Protein AF-A0A9E2VLY6-F1 (afdb_monomer)

Sequence (301 aa):
MTECSLPVKWTGDPARKEPSDATLRTQAERVAKVYAAAIFEGAREVFYFLLPHYAEGQTQFGILRPDLSPRPAYVALAAAGRLLVNARPLGRLRSTNAVIGAFVFRLEGDRQRRELLVAWSTGPAATLSLPANPWARFDYLGRPVSPGGRLLELHSGPVFVVLPSGSSRKLLLAAPPIPARPLPGRASPVVLQAVWPADRTVLSQLAYRLMSGQSEMIPVDLYNFSGQHVRGRLWVASPRGWKVSCPGRVELKAGERQELTLRLDRTGTGGSSPETVFLTGNFGWAGKPVLSLRVITAHGP

pLDDT: mean 91.79, std 8.61, range [41.72, 98.56]

Foldseek 3Di:
DAEDFQKFFCDDDPVFLDRDPVRLVLSLLVQLVVLLVCLLQPPPDYAYPDAEFDDDVRITGHQAGNVRHGGSNVLLNVLSCVQCPVWHWPFWFPDPPPQKTKTKTWDDDDPFIKMKIKIAGNDDKDKDFFLAQFPWKAWSSRHTDDSDGRIDIHYSTIMITIGHPPSCVPTDGDHRDDDDDDDDDDDQLKEKDWDDDPVQAPVVQQAGEDEPQDKDKIKIKIFRQDQAKWKKAKDKDDDPQKDKDWDGIDIAGHGDIDITIIIIDGRDDFDQHWDKMKMWMDRDVSDIYIDIHTYGYDHDD

Mean predicted aligned error: 7.72 Å

Secondary structure (DSSP, 8-state):
---B---EE--S-TTT-PPPHHHHHHHHHHHHHHHHHHHHTT-S---BS-SS--EETTEE--SB-TT-PBPHHHHHHHHHHHHSTTPEEEEEE--SSTTEEEEEEEE-SSSS-EEEEEEEESSS-EEEE-SS--SEEE-TT--EE---SSEEEE-SS-EEEEEETTGGGGS-EEPPPPPPPPPSS---SEEEEE---GGGEEGGGTEEEEETTS-EEEEEEEEE-SSS-EEEEEEEEPPTTEEEE--SEEEE-TT-EEEEEEEEEE-SPPPSS-EEEEEEEE-GGG---EEEEEEEEEPP-

Nearest PDB structures (foldseek):
  2r39-assembly1_A  TM=7.369E-01  e=2.068E-05  Vibrio parahaemolyticus RIMD 2210633
  4ziu-assembly1_A  TM=6.996E-01  e=8.619E-04  Escherichia coli K-12
  5a42-assembly1_A  TM=5.799E-01  e=3.907E-04  Escherichia coli K-12
  4rtd-assembly1_A  TM=5.733E-01  e=4.898E-04  Escherichia coli K-12
  4u59-assembly1_A  TM=6.190E-01  e=2.669E-03  Salmonella enterica subsp. enterica serovar Typhimurium

Solvent-accessible surface area (backbone atoms only — not comparable to full-atom values): 16360 Å² total; per-residue (Å²): 74,87,64,48,64,61,65,39,61,34,58,82,55,81,90,71,53,43,49,48,70,73,48,39,48,53,38,12,29,46,41,46,53,52,53,54,48,39,44,35,68,58,44,90,50,80,37,72,40,38,58,59,57,45,66,61,88,57,37,30,35,32,29,19,42,91,86,64,49,74,35,60,34,40,44,4,44,53,26,37,54,66,75,50,46,67,48,40,60,63,17,35,54,64,56,93,51,83,45,50,49,36,40,33,23,38,46,60,86,57,102,60,66,32,26,36,37,41,37,21,14,80,54,70,75,44,78,45,81,48,76,49,63,37,78,40,27,22,42,43,60,52,48,81,44,84,41,70,57,38,69,39,83,25,34,63,51,29,34,40,36,35,33,57,58,73,40,64,77,75,52,58,57,44,66,51,64,80,76,80,77,82,77,88,83,76,85,41,44,38,45,61,43,76,68,73,62,71,92,41,46,42,71,97,69,64,19,38,54,41,63,70,89,45,77,43,76,46,45,29,41,36,36,25,73,37,93,50,71,43,54,32,39,44,48,72,50,59,43,91,57,43,52,64,48,62,69,52,67,52,74,40,49,48,66,32,74,49,78,44,60,37,37,38,35,56,68,66,91,70,59,89,62,70,44,59,37,36,44,38,38,43,30,68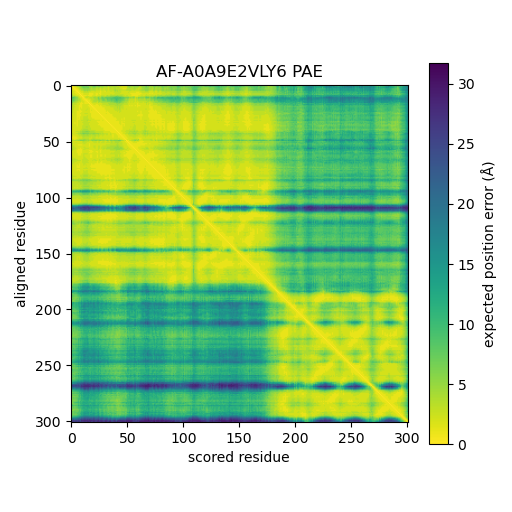,93,47,30,62,34,71,33,77,47,34,38,29,47,42,78,79,136

Radius of gyration: 24.3 Å; Cα contacts (8 Å, |Δi|>4): 688; chains: 1; bounding box: 52×55×59 Å

Structure (mmCIF, N/CA/C/O backbone):
data_AF-A0A9E2VLY6-F1
#
_entry.id   AF-A0A9E2VLY6-F1
#
loop_
_atom_site.group_PDB
_atom_site.id
_atom_site.type_symbol
_atom_site.label_atom_id
_atom_site.label_alt_id
_atom_site.label_comp_id
_atom_site.label_asym_id
_atom_site.label_entity_id
_atom_site.label_seq_id
_atom_site.pdbx_PDB_ins_code
_atom_site.Cartn_x
_atom_site.Cartn_y
_atom_site.Cartn_z
_atom_site.occupancy
_atom_site.B_iso_or_equiv
_atom_site.auth_seq_id
_atom_site.auth_comp_id
_atom_site.auth_asym_id
_atom_site.auth_atom_id
_atom_site.pdbx_PDB_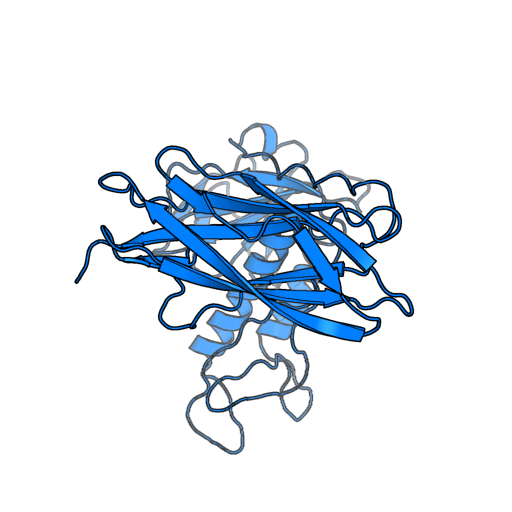model_num
ATOM 1 N N . MET A 1 1 ? -3.931 -7.281 2.156 1.00 80.19 1 MET A N 1
ATOM 2 C CA . MET A 1 1 ? -4.438 -5.974 1.700 1.00 80.19 1 MET A CA 1
ATOM 3 C C . MET A 1 1 ? -5.747 -6.234 0.987 1.00 80.19 1 MET A C 1
ATOM 5 O O . MET A 1 1 ? -5.718 -6.788 -0.104 1.00 80.19 1 MET A O 1
ATOM 9 N N . THR A 1 2 ? -6.866 -5.955 1.655 1.00 86.44 2 THR A N 1
ATOM 10 C CA . THR A 1 2 ? -8.215 -6.319 1.184 1.00 86.44 2 THR A CA 1
ATOM 11 C C . THR A 1 2 ? -8.662 -5.511 -0.025 1.00 86.44 2 THR A C 1
ATOM 13 O O . THR A 1 2 ? -9.476 -6.008 -0.787 1.00 86.44 2 THR A O 1
ATOM 16 N N . GLU A 1 3 ? -8.100 -4.318 -0.232 1.00 88.19 3 GLU A N 1
ATOM 17 C CA . GLU A 1 3 ? -8.332 -3.490 -1.414 1.00 88.19 3 GLU A CA 1
ATOM 18 C C . GLU A 1 3 ? -7.077 -2.666 -1.735 1.00 88.19 3 GLU A C 1
ATOM 20 O O . GLU A 1 3 ? -6.445 -2.096 -0.843 1.00 88.19 3 GLU A O 1
ATOM 25 N N . CYS A 1 4 ? -6.721 -2.576 -3.014 1.00 92.00 4 CYS A N 1
ATOM 26 C CA . CYS A 1 4 ? -5.881 -1.509 -3.547 1.00 92.00 4 CYS A CA 1
ATOM 27 C C . CYS A 1 4 ? -6.435 -1.007 -4.868 1.00 92.00 4 CYS A C 1
ATOM 29 O O . CYS A 1 4 ? -6.711 -1.792 -5.773 1.00 92.00 4 CYS A O 1
ATOM 31 N N . SER A 1 5 ? -6.535 0.306 -5.005 1.00 89.50 5 SER A N 1
ATOM 32 C CA . SER A 1 5 ? -6.976 0.942 -6.235 1.00 89.50 5 SER A CA 1
ATOM 33 C C . SER A 1 5 ? -5.884 1.848 -6.781 1.00 89.50 5 SER A C 1
ATOM 35 O O . SER A 1 5 ? -5.063 2.406 -6.050 1.00 89.50 5 SER A O 1
ATOM 37 N N . LEU A 1 6 ? -5.870 1.990 -8.102 1.00 94.50 6 LEU A N 1
ATOM 38 C CA . LEU A 1 6 ? -5.023 2.950 -8.801 1.00 94.50 6 LEU A CA 1
ATOM 39 C C . LEU A 1 6 ? -5.929 3.871 -9.609 1.00 94.50 6 LEU A C 1
ATOM 41 O O . LEU A 1 6 ? -5.904 3.825 -10.839 1.00 94.50 6 LEU A O 1
ATOM 45 N N . PRO A 1 7 ? -6.790 4.652 -8.938 1.00 94.75 7 PRO A N 1
ATOM 46 C CA . PRO A 1 7 ? -7.760 5.462 -9.632 1.00 94.75 7 PRO A CA 1
ATOM 47 C C . PRO A 1 7 ? -7.057 6.534 -10.449 1.00 94.75 7 PRO A C 1
ATOM 49 O O . PRO A 1 7 ? -6.011 7.077 -10.071 1.00 94.75 7 PRO A O 1
ATOM 52 N N . VAL A 1 8 ? -7.676 6.863 -11.569 1.00 96.69 8 VAL A N 1
ATOM 53 C CA . VAL A 1 8 ? -7.220 7.931 -12.440 1.00 96.69 8 VAL A CA 1
ATOM 54 C C . VAL A 1 8 ? -8.382 8.797 -12.888 1.00 96.69 8 VAL A C 1
ATOM 56 O O . VAL A 1 8 ? -9.537 8.381 -12.838 1.00 96.69 8 VAL A O 1
ATOM 59 N N . LYS A 1 9 ? -8.087 10.029 -13.304 1.00 97.25 9 LYS A N 1
ATOM 60 C CA . LYS A 1 9 ? -9.118 10.924 -13.821 1.00 97.25 9 LYS A CA 1
ATOM 61 C C . LYS A 1 9 ? -9.420 10.602 -15.275 1.00 97.25 9 LYS A C 1
ATOM 63 O O . LYS A 1 9 ? -8.498 10.432 -16.068 1.00 97.25 9 LYS A O 1
ATOM 68 N N . TRP A 1 10 ? -10.698 10.518 -15.613 1.00 95.69 10 TRP A N 1
ATOM 69 C CA . TRP A 1 10 ? -11.123 10.481 -17.004 1.00 95.69 10 TRP A CA 1
ATOM 70 C C . TRP A 1 10 ? -11.460 11.886 -17.498 1.00 95.69 10 TRP A C 1
ATOM 72 O O . TRP A 1 10 ? -11.805 12.766 -16.710 1.00 95.69 10 TRP A O 1
ATOM 82 N N . THR A 1 11 ? -11.321 12.099 -18.801 1.00 92.00 11 THR A N 1
ATOM 83 C CA . THR A 1 11 ? -11.636 13.366 -19.466 1.00 92.00 11 THR A CA 1
ATOM 84 C C . THR A 1 11 ? -12.333 13.076 -20.792 1.00 92.00 11 THR A C 1
ATOM 86 O O . THR A 1 11 ? -12.195 11.989 -21.348 1.00 92.00 11 THR A O 1
ATOM 89 N N . GLY A 1 12 ? -13.101 14.035 -21.307 1.00 88.00 12 GLY A N 1
ATOM 90 C CA . GLY A 1 12 ? -13.817 13.872 -22.573 1.00 88.00 12 GLY A CA 1
ATOM 91 C C . GLY A 1 12 ? -15.214 13.282 -22.389 1.00 88.00 12 GLY A C 1
ATOM 92 O O . GLY A 1 12 ? -15.994 13.809 -21.602 1.00 88.00 12 GLY A O 1
ATOM 93 N N . ASP A 1 13 ? -15.537 12.236 -23.149 1.00 89.62 13 ASP A N 1
ATOM 94 C CA . ASP A 1 13 ? -16.899 11.707 -23.297 1.00 89.62 13 ASP A CA 1
ATOM 95 C C . ASP A 1 13 ? -17.481 11.162 -21.969 1.00 89.62 13 ASP A C 1
ATOM 97 O O . ASP A 1 13 ? -17.019 10.122 -21.476 1.00 89.62 13 ASP A O 1
ATOM 101 N N . PRO A 1 14 ? -18.528 11.803 -21.404 1.00 90.06 14 PRO A N 1
ATOM 102 C CA . PRO A 1 14 ? -19.170 11.365 -20.165 1.00 90.06 14 PRO A CA 1
ATOM 103 C C . PRO A 1 14 ? -19.871 10.008 -20.249 1.00 90.06 14 PRO A C 1
ATOM 105 O O . PRO A 1 14 ? -20.082 9.378 -19.211 1.00 90.06 14 PRO A O 1
ATOM 108 N N . ALA A 1 15 ? -20.236 9.549 -21.449 1.00 89.38 15 ALA A N 1
ATOM 109 C CA . ALA A 1 15 ? -20.818 8.227 -21.641 1.00 89.38 15 ALA A CA 1
ATOM 110 C C . ALA A 1 15 ? -19.748 7.134 -21.521 1.00 89.38 15 ALA A C 1
ATOM 112 O O . ALA A 1 15 ? -19.997 6.078 -20.941 1.00 89.38 15 ALA A O 1
ATOM 113 N N . ARG A 1 16 ? -18.536 7.401 -22.023 1.00 88.94 16 ARG A N 1
ATOM 114 C CA . ARG A 1 16 ? -17.414 6.450 -21.984 1.00 88.94 16 ARG A CA 1
ATOM 115 C C . ARG A 1 16 ? -16.625 6.500 -20.687 1.00 88.94 16 ARG A C 1
ATOM 117 O O . ARG A 1 16 ? -16.086 5.473 -20.287 1.00 88.94 16 ARG A O 1
ATOM 124 N N . LYS A 1 17 ? -16.515 7.677 -20.060 1.00 95.44 17 LYS A N 1
ATOM 125 C CA . LYS A 1 17 ? -15.718 7.909 -18.841 1.00 95.44 17 LYS A CA 1
ATOM 126 C C . LYS A 1 17 ? -14.302 7.331 -18.952 1.00 95.44 17 LYS A C 1
ATOM 128 O O . LYS A 1 17 ? -13.800 6.675 -18.029 1.00 95.44 17 LYS A O 1
ATOM 133 N N . GLU A 1 18 ? -13.688 7.517 -20.121 1.00 95.44 18 GLU A N 1
ATOM 134 C CA . GLU A 1 18 ? -12.407 6.904 -20.469 1.00 95.44 18 GLU A CA 1
ATOM 135 C C . GLU A 1 18 ? -11.244 7.857 -20.150 1.00 95.44 18 GLU A C 1
ATOM 137 O O . GLU A 1 18 ? -11.276 9.029 -20.529 1.00 95.44 18 GLU A O 1
ATOM 142 N N . PRO A 1 19 ? -10.209 7.397 -19.430 1.00 96.50 19 PRO A N 1
ATOM 143 C CA . PRO A 1 19 ? -8.994 8.178 -19.244 1.00 96.50 19 PRO A CA 1
ATOM 144 C C . PRO A 1 19 ? -8.209 8.359 -20.543 1.00 96.50 19 PRO A C 1
ATOM 146 O O . PRO A 1 19 ? -8.238 7.503 -21.421 1.00 96.50 19 PRO A O 1
ATOM 149 N N . SER A 1 20 ? -7.446 9.450 -20.629 1.00 96.00 20 SER A N 1
ATOM 150 C CA . SER A 1 20 ? -6.489 9.645 -21.724 1.00 96.00 20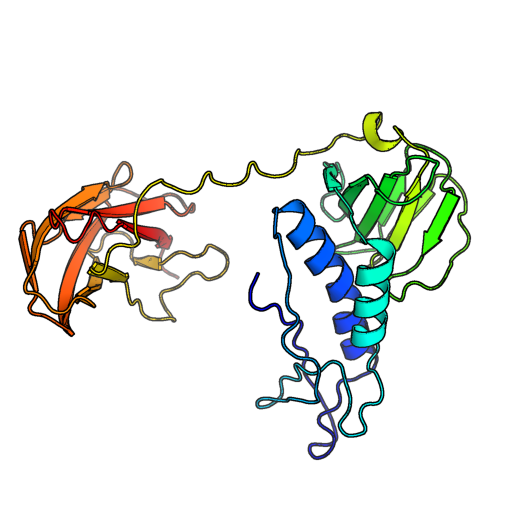 SER A CA 1
ATOM 151 C C . SER A 1 20 ? -5.413 8.551 -21.741 1.00 96.00 20 SER A C 1
ATOM 153 O O . SER A 1 20 ? -5.110 7.961 -20.700 1.00 96.00 20 SER A O 1
ATOM 155 N N . ASP A 1 21 ? -4.747 8.342 -22.876 1.00 95.50 21 ASP A N 1
ATOM 156 C CA . ASP A 1 21 ? -3.662 7.357 -22.995 1.00 95.50 21 ASP A CA 1
ATOM 157 C C . ASP A 1 21 ? -2.521 7.593 -21.996 1.00 95.50 21 ASP A C 1
ATOM 159 O O . ASP A 1 21 ? -2.019 6.653 -21.377 1.00 95.50 21 ASP A O 1
ATOM 163 N N . ALA A 1 22 ? -2.139 8.853 -21.766 1.00 95.56 22 ALA A N 1
ATOM 164 C CA . ALA A 1 22 ? -1.120 9.207 -20.776 1.00 95.56 22 ALA A CA 1
ATOM 165 C C . ALA A 1 22 ? -1.556 8.825 -19.351 1.00 95.56 22 ALA A C 1
ATOM 167 O O . ALA A 1 22 ? -0.763 8.364 -18.519 1.00 95.56 22 ALA A O 1
ATOM 168 N N . THR A 1 23 ? -2.846 8.979 -19.071 1.00 96.44 23 THR A N 1
ATOM 169 C CA . THR A 1 23 ? -3.444 8.618 -17.795 1.00 96.44 23 THR A CA 1
ATOM 170 C C . THR A 1 23 ? -3.571 7.099 -17.629 1.00 96.44 23 THR A C 1
ATOM 172 O O . THR A 1 23 ? -3.222 6.576 -16.569 1.00 96.44 23 THR A O 1
ATOM 175 N N . LEU A 1 24 ? -3.979 6.375 -18.675 1.00 96.75 24 LEU A N 1
ATOM 176 C CA . LEU A 1 24 ? -3.999 4.909 -18.707 1.00 96.75 24 LEU A CA 1
ATOM 177 C C . LEU A 1 24 ? -2.595 4.323 -18.524 1.00 96.75 24 LEU A C 1
ATOM 179 O O . LEU A 1 24 ? -2.412 3.364 -17.771 1.00 96.75 24 LEU A O 1
ATOM 183 N N . ARG A 1 25 ? -1.585 4.938 -19.149 1.00 97.06 25 ARG A N 1
ATOM 184 C CA . ARG A 1 25 ? -0.176 4.599 -18.936 1.00 97.06 25 ARG A CA 1
ATOM 185 C C . ARG A 1 25 ? 0.207 4.771 -17.468 1.00 97.06 25 ARG A C 1
ATOM 187 O O . ARG A 1 25 ? 0.729 3.842 -16.861 1.00 97.06 25 ARG A O 1
ATOM 194 N N . THR A 1 26 ? -0.113 5.919 -16.873 1.00 96.12 26 THR A N 1
ATOM 195 C CA . TH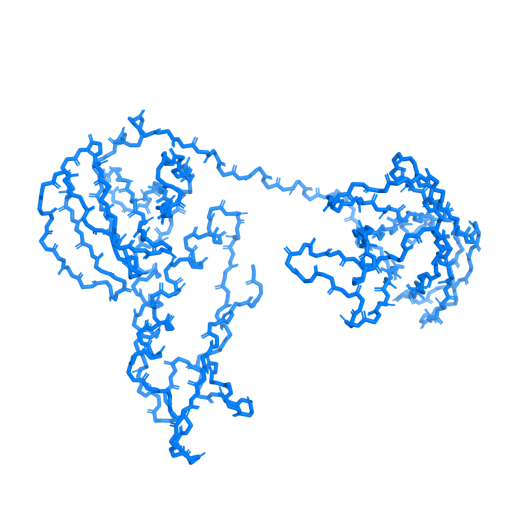R A 1 26 ? 0.159 6.192 -15.451 1.00 96.12 26 THR A CA 1
ATOM 196 C C . THR A 1 26 ? -0.492 5.152 -14.537 1.00 96.12 26 THR A C 1
ATOM 198 O O . THR A 1 26 ? 0.128 4.699 -13.574 1.00 96.12 26 THR A O 1
ATOM 201 N N . GLN A 1 27 ? -1.729 4.750 -14.842 1.00 97.25 27 GLN A N 1
ATOM 202 C CA . GLN A 1 27 ? -2.428 3.701 -14.105 1.00 97.25 27 GLN A CA 1
ATOM 203 C C . GLN A 1 27 ? -1.660 2.375 -14.161 1.00 97.25 27 GLN A C 1
ATOM 205 O O . GLN A 1 27 ? -1.395 1.774 -13.120 1.00 97.25 27 GLN A O 1
ATOM 210 N N . ALA A 1 28 ? -1.258 1.950 -15.360 1.00 98.06 28 ALA A N 1
ATOM 211 C CA . ALA A 1 28 ? -0.543 0.697 -15.578 1.00 98.06 28 ALA A CA 1
ATOM 212 C C . ALA A 1 28 ? 0.827 0.665 -14.890 1.00 98.06 28 ALA A C 1
ATOM 214 O O . ALA A 1 28 ? 1.169 -0.314 -14.228 1.00 98.06 28 ALA A O 1
ATOM 215 N N . GLU A 1 29 ? 1.591 1.754 -14.970 1.00 97.62 29 GLU A N 1
ATOM 216 C CA . GLU A 1 29 ? 2.919 1.847 -14.355 1.00 97.62 29 GLU A CA 1
ATOM 217 C C . GLU A 1 29 ? 2.882 1.737 -12.826 1.00 97.62 29 GLU A C 1
ATOM 219 O O . GLU A 1 29 ? 3.851 1.299 -12.204 1.00 97.62 29 GLU A O 1
ATOM 224 N N . ARG A 1 30 ? 1.773 2.132 -12.193 1.00 97.38 30 ARG A N 1
ATOM 225 C CA . ARG A 1 30 ? 1.613 2.046 -10.737 1.00 97.38 30 ARG A CA 1
ATOM 226 C C . ARG A 1 30 ? 1.322 0.623 -10.252 1.00 97.38 30 ARG A C 1
ATOM 228 O O . ARG A 1 30 ? 1.651 0.328 -9.104 1.00 97.38 30 ARG A O 1
ATOM 235 N N . VAL A 1 31 ? 0.778 -0.259 -11.099 1.00 97.38 31 VAL A N 1
ATOM 236 C CA . VAL A 1 31 ? 0.377 -1.627 -10.714 1.00 97.38 31 VAL A CA 1
ATOM 237 C C . VAL A 1 31 ? 1.561 -2.402 -10.149 1.00 97.38 31 VAL A C 1
ATOM 239 O O . VAL A 1 31 ? 1.561 -2.763 -8.975 1.00 97.38 31 VAL A O 1
ATOM 242 N N . ALA A 1 32 ? 2.619 -2.587 -10.938 1.00 96.62 32 ALA A N 1
ATOM 243 C CA . ALA A 1 32 ? 3.776 -3.364 -10.501 1.00 96.62 32 ALA A CA 1
ATOM 244 C C . ALA A 1 32 ? 4.462 -2.769 -9.256 1.00 96.62 32 ALA A C 1
ATOM 246 O O . ALA A 1 32 ? 4.952 -3.519 -8.415 1.00 96.62 32 ALA A O 1
ATOM 247 N N . LYS A 1 33 ? 4.442 -1.438 -9.089 1.00 97.62 33 LYS A N 1
ATOM 248 C CA . LYS A 1 33 ? 5.003 -0.762 -7.906 1.00 97.62 33 LYS A CA 1
ATOM 249 C C . LYS A 1 33 ? 4.237 -1.121 -6.637 1.00 97.62 33 LYS A C 1
ATOM 251 O O . LYS A 1 33 ? 4.860 -1.456 -5.634 1.00 97.62 33 LYS A O 1
ATOM 256 N N . VAL A 1 34 ? 2.903 -1.067 -6.690 1.00 96.56 34 VAL A N 1
ATOM 257 C CA . VAL A 1 34 ? 2.041 -1.404 -5.548 1.00 96.56 34 VAL A CA 1
ATOM 258 C C . VAL A 1 34 ? 2.191 -2.870 -5.172 1.00 96.56 34 VAL A C 1
ATOM 260 O O . VAL A 1 34 ? 2.372 -3.166 -3.997 1.00 96.56 34 VAL A O 1
ATOM 263 N N . TYR A 1 35 ? 2.188 -3.782 -6.145 1.00 96.88 35 TYR A N 1
ATOM 264 C CA . TYR A 1 35 ? 2.340 -5.210 -5.859 1.00 96.88 35 TYR A CA 1
ATOM 265 C C . TYR A 1 35 ? 3.734 -5.548 -5.317 1.00 96.88 35 TYR A C 1
ATOM 267 O O . TYR A 1 35 ? 3.838 -6.266 -4.326 1.00 96.88 35 TYR A O 1
ATOM 275 N N . ALA A 1 36 ? 4.804 -4.984 -5.889 1.00 97.50 36 ALA A N 1
ATOM 276 C CA . ALA A 1 36 ? 6.156 -5.171 -5.363 1.00 97.50 36 ALA A CA 1
ATOM 277 C C . ALA A 1 36 ? 6.288 -4.632 -3.926 1.00 97.50 36 ALA A C 1
ATOM 279 O O . ALA A 1 36 ? 6.839 -5.315 -3.063 1.00 97.50 36 ALA A O 1
ATOM 280 N N . ALA A 1 37 ? 5.737 -3.445 -3.651 1.00 96.75 37 ALA A N 1
ATOM 281 C CA . ALA A 1 37 ? 5.719 -2.878 -2.307 1.00 96.75 37 ALA A CA 1
ATOM 282 C C . ALA A 1 37 ? 4.901 -3.743 -1.339 1.00 96.75 37 ALA A C 1
ATOM 284 O O . ALA A 1 37 ? 5.396 -4.091 -0.277 1.00 96.75 37 ALA A O 1
ATOM 285 N N . ALA A 1 38 ? 3.689 -4.158 -1.709 1.00 95.56 38 ALA A N 1
ATOM 286 C CA . ALA A 1 38 ? 2.831 -4.964 -0.846 1.00 95.56 38 ALA A CA 1
ATOM 287 C C . ALA A 1 38 ? 3.471 -6.312 -0.477 1.00 95.56 38 ALA A C 1
ATOM 289 O O . ALA A 1 38 ? 3.427 -6.708 0.686 1.00 95.56 38 ALA A O 1
ATOM 290 N N . ILE A 1 39 ? 4.113 -6.993 -1.435 1.00 95.25 39 ILE A N 1
ATOM 291 C CA . ILE A 1 39 ? 4.852 -8.237 -1.169 1.00 95.25 39 ILE A CA 1
ATOM 292 C C . ILE A 1 39 ? 6.034 -7.967 -0.231 1.00 95.25 39 ILE A C 1
ATOM 294 O O . ILE A 1 39 ? 6.258 -8.734 0.704 1.00 95.25 39 ILE A O 1
ATOM 298 N N . PHE A 1 40 ? 6.780 -6.876 -0.449 1.00 96.69 40 PHE A N 1
ATOM 299 C CA . PHE A 1 40 ? 7.872 -6.476 0.441 1.00 96.69 40 PHE A CA 1
ATOM 300 C C . PHE A 1 40 ? 7.385 -6.213 1.871 1.00 96.69 40 PHE A C 1
ATOM 302 O O . PHE A 1 40 ? 7.994 -6.721 2.805 1.00 96.69 40 PHE A O 1
ATOM 309 N N . GLU A 1 41 ? 6.269 -5.501 2.035 1.00 94.69 41 GLU A N 1
ATOM 310 C CA . GLU A 1 41 ? 5.649 -5.196 3.333 1.00 94.69 41 GLU A CA 1
ATOM 311 C C . GLU A 1 41 ? 4.999 -6.427 4.006 1.00 94.69 41 GLU A C 1
ATOM 313 O O . GLU A 1 41 ? 4.473 -6.333 5.114 1.00 94.69 41 GLU A O 1
ATOM 318 N N . GLY A 1 42 ? 5.034 -7.601 3.363 1.00 93.00 42 GLY A N 1
ATOM 319 C CA . GLY A 1 42 ? 4.545 -8.856 3.933 1.00 93.00 42 GLY A CA 1
ATOM 320 C C . GLY A 1 42 ? 3.051 -9.110 3.731 1.00 93.00 42 GLY A C 1
ATOM 321 O O . GLY A 1 42 ? 2.469 -9.934 4.441 1.00 93.00 42 GLY A O 1
ATOM 322 N N . ALA A 1 43 ? 2.406 -8.440 2.769 1.00 91.50 43 ALA A N 1
ATOM 323 C CA . ALA A 1 43 ? 1.032 -8.761 2.406 1.00 91.50 43 ALA A CA 1
ATOM 324 C C . ALA A 1 43 ? 0.944 -10.210 1.903 1.00 91.50 43 ALA A C 1
ATOM 326 O O . ALA A 1 43 ? 1.585 -10.583 0.923 1.00 91.50 43 ALA A O 1
ATOM 327 N N . ARG A 1 44 ? 0.113 -11.023 2.566 1.00 87.25 44 ARG A N 1
ATOM 328 C CA . ARG A 1 44 ? -0.168 -12.402 2.140 1.00 87.25 44 ARG A CA 1
ATOM 329 C C . ARG A 1 44 ? -0.959 -12.442 0.834 1.00 87.25 44 ARG A C 1
ATOM 331 O O . ARG A 1 44 ? -0.698 -13.279 -0.018 1.00 87.25 44 ARG A O 1
ATOM 338 N N . GLU A 1 45 ? -1.916 -11.530 0.710 1.00 90.38 45 GLU A N 1
ATOM 339 C CA . GLU A 1 45 ? -2.834 -11.407 -0.419 1.00 90.38 45 GLU A CA 1
ATOM 340 C C . GLU A 1 45 ? -3.098 -9.927 -0.706 1.00 90.38 45 GLU A C 1
ATOM 342 O O . GLU A 1 45 ? -3.107 -9.085 0.208 1.00 90.38 45 GLU A O 1
ATOM 347 N N . VAL A 1 46 ? -3.297 -9.619 -1.987 1.00 91.38 46 VAL A N 1
ATOM 348 C CA . VAL A 1 46 ? -3.515 -8.272 -2.517 1.00 91.38 46 VAL A CA 1
ATOM 349 C C . VAL A 1 46 ? -4.658 -8.316 -3.523 1.00 91.38 46 VAL A C 1
ATOM 351 O O . VAL A 1 46 ? -4.523 -8.922 -4.586 1.00 91.38 46 VAL A O 1
ATOM 354 N N . PHE A 1 47 ? -5.760 -7.643 -3.205 1.00 93.56 47 PHE A N 1
ATOM 355 C CA . PHE A 1 47 ? -6.951 -7.605 -4.049 1.00 93.56 47 PHE A CA 1
ATOM 356 C C . PHE A 1 47 ? -7.079 -6.241 -4.735 1.00 93.56 47 PHE A C 1
ATOM 358 O O . PHE A 1 47 ? -7.069 -5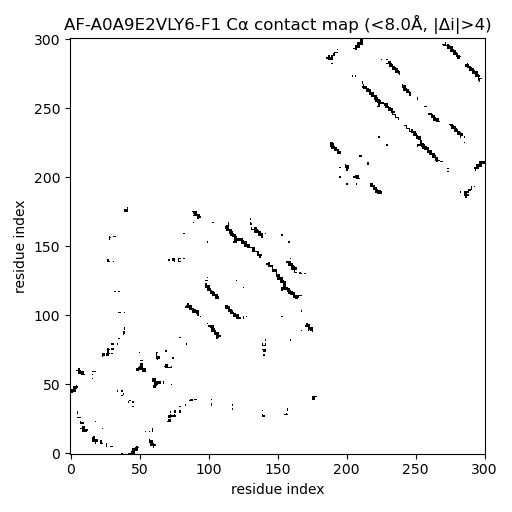.200 -4.078 1.00 93.56 47 PHE A O 1
ATOM 365 N N . TYR A 1 48 ? -7.188 -6.242 -6.064 1.00 94.69 48 TYR A N 1
ATOM 366 C CA . TYR A 1 48 ? -7.349 -5.019 -6.849 1.00 94.69 48 TYR A CA 1
ATOM 367 C C . TYR A 1 48 ? -8.800 -4.519 -6.799 1.00 94.69 48 TYR A C 1
ATOM 369 O O . TYR A 1 48 ? -9.721 -5.267 -7.123 1.00 94.69 48 TYR A O 1
ATOM 377 N N . PHE A 1 49 ? -8.994 -3.243 -6.470 1.00 92.94 49 PHE A N 1
ATOM 378 C CA . PHE A 1 49 ? -10.279 -2.546 -6.496 1.00 92.94 49 PHE A CA 1
ATOM 379 C C . PHE A 1 49 ? -10.299 -1.531 -7.659 1.00 92.94 49 PHE A C 1
ATOM 381 O O . PHE A 1 49 ? -9.603 -0.519 -7.619 1.00 92.94 49 PHE A O 1
ATOM 388 N N . LEU A 1 50 ? -11.043 -1.754 -8.741 1.00 92.38 50 LEU A N 1
ATOM 389 C CA . LEU A 1 50 ? -11.786 -2.969 -9.086 1.00 92.38 50 LEU A CA 1
ATOM 390 C C . LEU A 1 50 ? -11.612 -3.311 -10.566 1.00 92.38 50 LEU A C 1
ATOM 392 O O . LEU A 1 50 ? -11.184 -2.491 -11.374 1.00 92.38 50 LEU A O 1
ATOM 396 N N . LEU A 1 51 ? -11.908 -4.561 -10.911 1.00 95.19 51 LEU A N 1
ATOM 397 C CA . LEU A 1 51 ? -11.802 -5.070 -12.276 1.00 95.19 51 LEU A CA 1
ATOM 398 C C . LEU A 1 51 ? -12.738 -4.367 -13.278 1.00 95.19 51 LEU A C 1
ATOM 400 O O . LEU A 1 51 ? -12.220 -3.825 -14.258 1.00 95.19 51 LEU A O 1
ATOM 404 N N . PRO A 1 52 ? -14.073 -4.367 -13.087 1.00 96.56 52 PRO A N 1
ATOM 405 C CA . PRO A 1 52 ? -15.004 -3.877 -14.099 1.00 96.56 52 PRO A CA 1
ATOM 406 C C . PRO A 1 52 ? -14.926 -2.360 -14.266 1.00 96.56 52 PRO A C 1
ATOM 408 O O . PRO A 1 52 ? -14.405 -1.648 -13.407 1.00 96.56 52 PRO A O 1
ATOM 411 N N . HIS A 1 53 ? -15.490 -1.859 -15.365 1.00 96.19 53 HIS A N 1
ATOM 412 C CA . HIS A 1 53 ? -15.665 -0.427 -15.570 1.00 96.19 53 HIS A CA 1
ATOM 413 C C . HIS A 1 53 ? -16.450 0.185 -14.404 1.00 96.19 53 HIS A C 1
ATOM 415 O O . HIS A 1 53 ? -17.612 -0.154 -14.189 1.00 96.19 53 HIS A O 1
ATOM 421 N N . TYR A 1 54 ? -15.828 1.108 -13.672 1.00 96.00 54 TYR A N 1
ATOM 422 C CA . TYR A 1 54 ? -16.463 1.779 -12.545 1.00 96.00 54 TYR A CA 1
ATOM 423 C C . TYR A 1 54 ? -15.870 3.166 -12.360 1.00 96.00 54 TYR A C 1
ATOM 425 O O . TYR A 1 54 ? -14.663 3.324 -12.151 1.00 96.00 54 TYR A O 1
ATOM 433 N N . ALA A 1 55 ? -16.737 4.171 -12.427 1.00 95.38 55 ALA A N 1
ATOM 434 C CA . ALA A 1 55 ? -16.354 5.555 -12.246 1.00 95.38 55 ALA A CA 1
ATOM 435 C C . ALA A 1 55 ? -17.277 6.263 -11.256 1.00 95.38 55 ALA A C 1
ATOM 437 O O . ALA A 1 55 ? -18.499 6.218 -11.398 1.00 95.38 55 ALA A O 1
ATOM 438 N N . GLU A 1 56 ? -16.667 6.975 -10.315 1.00 94.81 56 GLU A N 1
ATOM 439 C CA . GLU A 1 56 ? -17.336 7.833 -9.342 1.00 94.81 56 GLU A CA 1
ATOM 440 C C . GLU A 1 56 ? -16.911 9.282 -9.599 1.00 94.81 56 GLU A C 1
ATOM 442 O O . GLU A 1 56 ? -15.729 9.640 -9.510 1.00 94.81 56 GLU A O 1
ATOM 447 N N . GLY A 1 57 ? -17.865 10.113 -10.023 1.00 93.81 57 GLY A N 1
ATOM 448 C CA . GLY A 1 57 ? -17.563 11.426 -10.593 1.00 93.81 57 GLY A CA 1
ATOM 449 C C . GLY A 1 57 ? -16.558 11.317 -11.749 1.00 93.81 57 GLY A C 1
ATOM 450 O O . GLY A 1 57 ? -16.730 10.523 -12.676 1.00 93.81 57 GLY A O 1
ATOM 451 N N . GLN A 1 58 ? -15.475 12.093 -11.676 1.00 95.25 58 GLN A N 1
ATOM 452 C CA . GLN A 1 58 ? -14.380 12.066 -12.659 1.00 95.25 58 GLN A CA 1
ATOM 453 C C . GLN A 1 58 ? -13.330 10.971 -12.403 1.00 95.25 58 GLN A C 1
ATOM 455 O O . GLN A 1 58 ? -12.312 10.920 -13.089 1.00 95.25 58 GLN A O 1
ATOM 460 N N . THR A 1 59 ? -13.513 10.124 -11.392 1.00 96.31 59 THR A N 1
ATOM 461 C CA . THR A 1 59 ? -12.525 9.119 -10.990 1.00 96.31 59 THR A CA 1
ATOM 462 C C . THR A 1 59 ? -12.887 7.763 -11.583 1.00 96.31 59 THR A C 1
ATOM 464 O O . THR A 1 59 ? -13.910 7.201 -11.221 1.00 96.31 59 THR A O 1
ATOM 467 N N . GLN A 1 60 ? -12.052 7.226 -12.471 1.00 96.88 60 GLN A N 1
ATOM 468 C CA . GLN A 1 60 ? -12.158 5.869 -13.011 1.00 96.88 60 GLN A CA 1
ATOM 469 C C . GLN A 1 60 ? -11.289 4.915 -12.182 1.00 96.88 60 GLN A C 1
ATOM 471 O O . GLN A 1 60 ? -10.081 5.125 -12.050 1.00 96.88 60 GLN A O 1
ATOM 476 N N . PHE A 1 61 ? -11.902 3.857 -11.655 1.00 96.69 61 PHE A N 1
ATOM 477 C CA . PHE A 1 61 ? -11.236 2.811 -10.874 1.00 96.69 61 PHE A CA 1
ATOM 478 C C . PHE A 1 61 ? -11.028 1.527 -11.681 1.00 96.69 61 PHE A C 1
ATOM 480 O O . PHE A 1 61 ? -10.074 0.795 -11.428 1.00 96.69 61 PHE A O 1
ATOM 487 N N . GLY A 1 62 ? -11.912 1.270 -12.648 1.00 96.44 62 GLY A N 1
ATOM 488 C CA . GLY A 1 62 ? -11.927 0.046 -13.435 1.00 96.44 62 GLY A CA 1
ATOM 489 C C . GLY A 1 62 ? -10.687 -0.140 -14.301 1.00 96.44 62 GLY A C 1
ATOM 490 O O . GLY A 1 62 ? -10.210 0.806 -14.934 1.00 96.44 62 GLY A O 1
ATOM 491 N N . ILE A 1 63 ? -10.217 -1.378 -14.424 1.00 97.31 63 ILE A N 1
ATOM 492 C 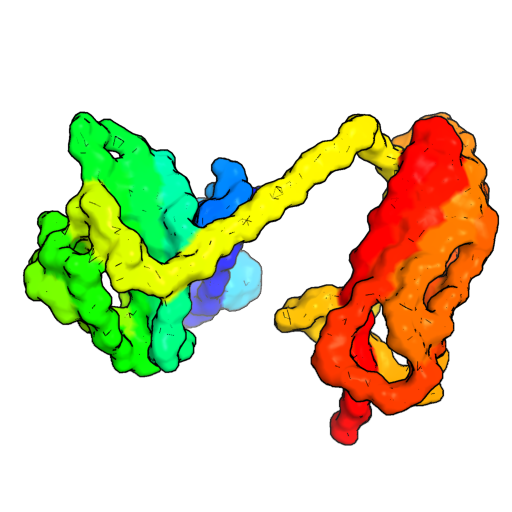CA . ILE A 1 63 ? -9.142 -1.761 -15.364 1.00 97.31 63 ILE A CA 1
ATOM 493 C C . ILE A 1 63 ? -9.657 -2.506 -16.598 1.00 97.31 63 ILE A C 1
ATOM 495 O O . ILE A 1 63 ? -8.880 -2.820 -17.499 1.00 97.31 63 ILE A O 1
ATOM 499 N N . LEU A 1 64 ? -10.967 -2.725 -16.672 1.00 97.44 64 LEU A N 1
ATOM 500 C CA . LEU A 1 64 ? -11.686 -3.177 -17.856 1.00 97.44 64 LEU A CA 1
ATOM 501 C C . LEU A 1 64 ? -12.629 -2.081 -18.357 1.00 97.44 64 LEU A C 1
ATOM 503 O O . LEU A 1 64 ? -13.147 -1.274 -17.580 1.00 97.44 64 LEU A O 1
ATOM 507 N N . ARG A 1 65 ? -12.860 -2.061 -19.667 1.00 96.00 65 ARG A N 1
ATOM 508 C CA . ARG A 1 65 ? -13.895 -1.238 -20.306 1.00 96.00 65 ARG A CA 1
ATOM 509 C C . ARG A 1 65 ? -15.283 -1.888 -20.162 1.00 96.00 65 ARG A C 1
ATOM 511 O O . ARG A 1 65 ? -15.363 -3.030 -19.704 1.00 96.00 65 ARG A O 1
ATOM 518 N N . PRO A 1 66 ? -16.382 -1.186 -20.511 1.00 95.12 66 PRO A N 1
ATOM 519 C CA . PRO A 1 66 ? -17.736 -1.742 -20.405 1.00 95.12 66 PRO A CA 1
ATOM 520 C C . PRO A 1 66 ? -17.944 -3.026 -21.220 1.00 95.12 66 PRO A C 1
ATOM 522 O O . PRO A 1 66 ? -18.698 -3.897 -20.809 1.00 95.12 66 PRO A O 1
ATOM 525 N N . ASP A 1 67 ? -17.231 -3.163 -22.336 1.00 95.56 67 ASP A N 1
ATOM 526 C CA . ASP A 1 67 ? -17.223 -4.345 -23.204 1.00 95.56 67 ASP A CA 1
ATOM 527 C C . ASP A 1 67 ? -16.250 -5.446 -22.738 1.00 95.56 67 ASP A C 1
ATOM 529 O O . ASP A 1 67 ? -15.958 -6.375 -23.485 1.00 95.56 67 ASP A O 1
ATOM 533 N N . LEU A 1 68 ? -15.717 -5.333 -21.516 1.00 95.56 68 LEU A N 1
ATOM 534 C CA . LEU A 1 68 ? -14.700 -6.211 -20.926 1.00 95.56 68 LEU A CA 1
ATOM 535 C C . LEU A 1 68 ? -13.338 -6.200 -21.635 1.00 95.56 68 LEU A C 1
ATOM 537 O O . LEU A 1 68 ? -12.443 -6.952 -21.243 1.00 95.56 68 LEU A O 1
ATOM 541 N N . SER A 1 69 ? -13.123 -5.320 -22.617 1.00 96.88 69 SER A N 1
ATOM 542 C CA . SER A 1 69 ? -11.795 -5.156 -23.204 1.00 96.88 69 SER A CA 1
ATOM 543 C C . SER A 1 69 ? -10.809 -4.598 -22.161 1.00 96.88 69 SER A C 1
ATOM 545 O O . SER A 1 69 ? -11.165 -3.738 -21.340 1.00 96.88 69 SER A O 1
ATOM 547 N N . PRO A 1 70 ? -9.549 -5.068 -22.151 1.00 97.62 70 PRO A N 1
ATOM 548 C CA . PRO A 1 70 ? -8.594 -4.685 -21.123 1.00 97.62 70 PRO A CA 1
ATOM 549 C C . PRO A 1 70 ? -8.078 -3.258 -21.329 1.00 97.62 70 PRO A C 1
ATOM 551 O O . PRO A 1 70 ? -7.721 -2.851 -22.440 1.00 97.62 70 PRO A O 1
ATOM 554 N N . ARG A 1 71 ? -7.955 -2.503 -20.234 1.00 97.62 71 ARG A N 1
ATOM 555 C CA . ARG A 1 71 ? -7.092 -1.314 -20.186 1.00 97.62 71 ARG A CA 1
ATOM 556 C C . ARG A 1 71 ? -5.642 -1.739 -19.918 1.00 97.62 71 ARG A C 1
ATOM 558 O O . ARG A 1 71 ? -5.414 -2.831 -19.392 1.00 97.62 71 ARG A O 1
ATOM 565 N N . PRO A 1 72 ? -4.640 -0.884 -20.197 1.00 98.19 72 PRO A N 1
ATOM 566 C CA . PRO A 1 72 ? -3.233 -1.207 -19.943 1.00 98.19 72 PRO A CA 1
ATOM 567 C C . PRO A 1 72 ? -2.940 -1.692 -18.513 1.00 98.19 72 PRO A C 1
ATOM 569 O O . PRO A 1 72 ? -2.089 -2.554 -18.314 1.00 98.19 72 PRO A O 1
ATOM 572 N N . ALA A 1 73 ? -3.678 -1.200 -17.514 1.00 98.00 73 ALA A N 1
ATOM 573 C CA . ALA A 1 73 ? -3.526 -1.636 -16.129 1.00 98.00 73 ALA A CA 1
ATOM 574 C C . ALA A 1 73 ? -3.942 -3.098 -15.883 1.00 98.00 73 ALA A C 1
ATOM 576 O O . ALA A 1 73 ? -3.339 -3.752 -15.036 1.00 98.00 73 ALA A O 1
ATOM 577 N N . TYR A 1 74 ? -4.889 -3.647 -16.651 1.00 98.19 74 TYR A N 1
ATOM 578 C CA . TYR A 1 74 ? -5.207 -5.079 -16.606 1.00 98.19 74 TYR A CA 1
ATOM 579 C C . TYR A 1 74 ? -4.035 -5.923 -17.113 1.00 98.19 74 TYR A C 1
ATOM 581 O O . TYR A 1 74 ? -3.650 -6.910 -16.490 1.00 98.19 74 TYR A O 1
ATOM 589 N N . VAL A 1 75 ? -3.405 -5.488 -18.206 1.00 98.25 75 VAL A N 1
ATOM 590 C CA . VAL A 1 75 ? -2.214 -6.151 -18.755 1.00 98.25 75 VAL A CA 1
ATOM 591 C C . VAL A 1 75 ? -1.047 -6.076 -17.765 1.00 98.25 75 VAL A C 1
ATOM 593 O O . VAL A 1 75 ? -0.386 -7.081 -17.515 1.00 98.25 75 VAL A O 1
ATOM 596 N N . ALA A 1 76 ? -0.833 -4.916 -17.138 1.00 98.38 76 ALA A N 1
ATOM 597 C CA . ALA A 1 76 ? 0.176 -4.748 -16.092 1.00 98.38 76 ALA A CA 1
ATOM 598 C C . ALA A 1 76 ? -0.100 -5.625 -14.858 1.00 98.38 76 ALA A C 1
ATOM 600 O O . ALA A 1 76 ? 0.834 -6.159 -14.262 1.00 98.38 76 ALA A O 1
ATOM 601 N N . LEU A 1 77 ? -1.371 -5.816 -14.487 1.00 97.88 77 LEU A N 1
ATOM 602 C CA . LEU A 1 77 ? -1.768 -6.716 -13.403 1.00 97.88 77 LEU A CA 1
ATOM 603 C C . LEU A 1 77 ? -1.437 -8.174 -13.738 1.00 97.88 77 LEU A C 1
ATOM 605 O O . LEU A 1 77 ? -0.842 -8.869 -12.915 1.00 97.88 77 LEU A O 1
ATOM 609 N N . ALA A 1 78 ? -1.737 -8.618 -14.960 1.00 97.69 78 ALA A N 1
ATOM 610 C CA . ALA A 1 78 ? -1.359 -9.948 -15.432 1.00 97.69 78 ALA A CA 1
ATOM 611 C C . ALA A 1 78 ? 0.171 -10.136 -15.455 1.00 97.69 78 ALA A C 1
ATOM 613 O O . ALA A 1 78 ? 0.680 -11.175 -15.028 1.00 97.69 78 ALA A O 1
ATOM 614 N N . ALA A 1 79 ? 0.920 -9.119 -15.899 1.00 98.06 79 ALA A N 1
ATOM 615 C CA . ALA A 1 79 ? 2.380 -9.131 -15.888 1.00 98.06 79 ALA A CA 1
ATOM 616 C C . ALA A 1 79 ? 2.948 -9.220 -14.466 1.00 98.06 79 ALA A C 1
ATOM 618 O O . ALA A 1 79 ? 3.816 -10.054 -14.212 1.00 98.06 79 ALA A O 1
ATOM 619 N N . ALA A 1 80 ? 2.432 -8.413 -13.534 1.00 96.50 80 ALA A N 1
ATOM 620 C CA . ALA A 1 80 ? 2.818 -8.458 -12.129 1.00 96.50 80 ALA A CA 1
ATOM 621 C C . ALA A 1 80 ? 2.534 -9.839 -11.523 1.00 96.50 80 ALA A C 1
ATOM 623 O O . ALA A 1 80 ? 3.430 -10.418 -10.919 1.00 96.50 80 ALA A O 1
ATOM 624 N N . GLY A 1 81 ? 1.343 -10.405 -11.747 1.00 94.81 81 GLY A N 1
ATOM 625 C CA . GLY A 1 81 ? 0.988 -11.741 -11.262 1.00 94.81 81 GLY A CA 1
ATOM 626 C C . GLY A 1 81 ? 1.915 -12.838 -11.792 1.00 94.81 81 GLY A C 1
ATOM 627 O O . GLY A 1 81 ? 2.384 -13.670 -11.021 1.00 94.81 81 GLY A O 1
ATOM 628 N N . ARG A 1 82 ? 2.242 -12.809 -13.091 1.00 94.94 82 ARG A N 1
ATOM 629 C CA . ARG A 1 82 ? 3.148 -13.784 -13.716 1.00 94.94 82 ARG A CA 1
ATOM 630 C C . ARG A 1 82 ? 4.594 -13.641 -13.241 1.00 94.94 82 ARG A C 1
ATOM 632 O O . ARG A 1 82 ? 5.249 -14.644 -12.994 1.00 94.94 82 ARG A O 1
ATOM 639 N N . LEU A 1 83 ? 5.112 -12.415 -13.158 1.00 95.25 83 LEU A N 1
ATOM 640 C CA . LEU A 1 83 ? 6.529 -12.161 -12.869 1.00 95.25 83 LEU A CA 1
ATOM 641 C C . LEU A 1 83 ? 6.843 -12.196 -11.368 1.00 95.25 83 LEU A C 1
ATOM 643 O O . LEU A 1 83 ? 7.955 -12.553 -10.997 1.00 95.25 83 LEU A O 1
ATOM 647 N N . LEU A 1 84 ? 5.878 -11.862 -10.508 1.00 94.38 84 LEU A N 1
ATOM 648 C CA . LEU A 1 84 ? 6.017 -11.909 -9.046 1.00 94.38 84 LEU A CA 1
ATOM 649 C C . LEU A 1 84 ? 5.438 -13.190 -8.432 1.00 94.38 84 LEU A C 1
ATOM 651 O O . LEU A 1 84 ? 5.287 -13.269 -7.211 1.00 94.38 84 LEU A O 1
ATOM 655 N N . VAL A 1 85 ? 5.114 -14.196 -9.248 1.00 90.69 85 VAL A N 1
ATOM 656 C CA . VAL A 1 85 ? 4.600 -15.476 -8.755 1.00 90.69 85 VAL A CA 1
ATOM 657 C C . VAL A 1 85 ? 5.572 -16.077 -7.734 1.00 90.69 85 VAL A C 1
ATOM 659 O O . VAL A 1 85 ? 6.770 -16.200 -7.989 1.00 90.69 85 VAL A O 1
ATOM 662 N N . ASN A 1 86 ? 5.060 -16.397 -6.542 1.00 88.06 86 ASN A N 1
ATOM 663 C CA . ASN A 1 86 ? 5.835 -16.920 -5.408 1.00 88.06 86 ASN A CA 1
ATOM 664 C C . ASN A 1 86 ? 7.081 -16.092 -5.030 1.00 88.06 86 ASN A C 1
ATOM 666 O O . ASN A 1 86 ? 8.013 -16.614 -4.413 1.00 88.06 86 ASN A O 1
ATOM 670 N N . ALA A 1 87 ? 7.122 -14.805 -5.383 1.00 93.19 87 ALA A N 1
ATOM 671 C CA . ALA A 1 87 ? 8.248 -13.940 -5.073 1.00 93.19 87 ALA A CA 1
ATOM 672 C C . ALA A 1 87 ? 8.414 -13.792 -3.551 1.00 93.19 87 ALA A C 1
ATOM 674 O O . ALA A 1 87 ? 7.503 -13.366 -2.839 1.00 93.19 87 ALA A O 1
ATOM 675 N N . ARG A 1 88 ? 9.605 -14.116 -3.041 1.00 94.12 88 ARG A N 1
ATOM 676 C CA . ARG A 1 88 ? 9.977 -13.907 -1.634 1.00 94.12 88 ARG A CA 1
ATOM 677 C C . ARG A 1 88 ? 10.838 -12.655 -1.517 1.00 94.12 88 ARG A C 1
ATOM 679 O O . ARG A 1 88 ? 11.888 -12.614 -2.159 1.00 94.12 88 ARG A O 1
ATOM 686 N N . PRO A 1 89 ? 10.457 -11.644 -0.722 1.00 96.12 89 PRO A N 1
ATOM 687 C CA . PRO A 1 89 ? 11.240 -10.420 -0.628 1.00 96.12 89 PRO A CA 1
ATOM 688 C C . PRO A 1 89 ? 12.613 -10.701 -0.009 1.00 96.12 89 PRO A C 1
ATOM 690 O O . PRO A 1 89 ? 12.721 -11.302 1.057 1.00 96.12 89 PRO A O 1
ATOM 693 N N . LEU A 1 90 ? 13.665 -10.257 -0.695 1.00 96.62 90 LEU A N 1
ATOM 694 C CA . LEU A 1 90 ? 15.038 -10.230 -0.185 1.00 96.62 90 LEU A CA 1
ATOM 695 C C . LEU A 1 90 ? 15.371 -8.860 0.405 1.00 96.62 90 LEU A C 1
ATOM 697 O O . LEU A 1 90 ? 16.104 -8.772 1.386 1.00 96.62 90 LEU A O 1
ATOM 701 N N . GLY A 1 91 ? 14.808 -7.793 -0.163 1.00 97.31 91 GLY A N 1
ATOM 702 C CA . GLY A 1 91 ? 14.900 -6.464 0.419 1.00 97.31 91 GLY A CA 1
ATOM 703 C C . GLY A 1 91 ? 14.566 -5.333 -0.546 1.00 97.31 91 GLY A C 1
ATOM 704 O O . GLY A 1 91 ? 14.330 -5.542 -1.735 1.00 97.31 91 GLY A O 1
ATOM 705 N N . ARG A 1 92 ? 14.572 -4.111 -0.018 1.00 97.81 92 ARG A N 1
ATOM 706 C CA . ARG A 1 92 ? 14.442 -2.859 -0.771 1.00 97.81 92 ARG A CA 1
ATOM 707 C C . ARG A 1 92 ? 15.819 -2.244 -0.975 1.00 97.81 92 ARG A C 1
ATOM 709 O O . ARG A 1 92 ? 16.583 -2.135 -0.018 1.00 97.81 92 ARG A O 1
ATOM 716 N N . LEU A 1 93 ? 16.139 -1.813 -2.190 1.00 96.81 93 LEU A N 1
ATOM 717 C CA . LEU A 1 93 ? 17.426 -1.181 -2.480 1.00 96.81 93 LEU A CA 1
ATOM 718 C C . LEU A 1 93 ? 17.587 0.129 -1.695 1.00 96.81 93 LEU A C 1
ATOM 720 O O . LEU A 1 93 ? 16.725 1.007 -1.755 1.00 96.81 93 LEU A O 1
ATOM 724 N N . ARG A 1 94 ? 18.721 0.279 -1.004 1.00 93.38 94 ARG A N 1
ATOM 725 C CA . ARG A 1 94 ? 19.192 1.558 -0.462 1.00 93.38 94 ARG A CA 1
ATOM 726 C C . ARG A 1 94 ? 20.092 2.219 -1.503 1.00 93.38 94 ARG A C 1
ATOM 728 O O . ARG A 1 94 ? 21.290 1.960 -1.552 1.00 93.38 94 ARG A O 1
ATOM 735 N N . SER A 1 95 ? 19.487 3.019 -2.373 1.00 84.25 95 SER A N 1
ATOM 736 C CA . SER A 1 95 ? 20.203 3.787 -3.394 1.00 84.25 95 SER A CA 1
ATOM 737 C C . SER A 1 95 ? 20.704 5.114 -2.820 1.00 84.25 95 SER A C 1
ATOM 739 O O . SER A 1 95 ? 20.001 5.747 -2.035 1.00 84.25 95 SER A O 1
ATOM 741 N N . THR A 1 96 ? 21.885 5.566 -3.247 1.00 83.38 96 THR A N 1
ATOM 742 C CA . THR A 1 96 ? 22.346 6.948 -3.013 1.00 83.38 96 THR A CA 1
ATOM 743 C C . THR A 1 96 ? 21.545 7.958 -3.834 1.00 83.38 96 THR A C 1
ATOM 745 O O . THR A 1 96 ? 21.452 9.124 -3.465 1.00 83.38 96 THR A O 1
ATOM 748 N N . ASN A 1 97 ? 20.924 7.509 -4.929 1.00 89.25 97 ASN A N 1
ATOM 749 C CA . ASN A 1 97 ? 19.978 8.299 -5.696 1.00 89.25 97 ASN A CA 1
ATOM 750 C C . ASN A 1 97 ? 18.554 8.070 -5.165 1.00 89.25 97 ASN A C 1
ATOM 752 O O . ASN A 1 97 ? 17.956 7.017 -5.412 1.00 89.25 97 ASN A O 1
ATOM 756 N N . ALA A 1 98 ? 18.019 9.078 -4.472 1.00 88.81 98 ALA A N 1
ATOM 757 C CA . ALA A 1 98 ? 16.712 9.045 -3.822 1.00 88.81 98 ALA A CA 1
ATOM 758 C C . ALA A 1 98 ? 15.525 8.873 -4.788 1.00 88.81 98 ALA A C 1
ATOM 760 O O . ALA A 1 98 ? 14.450 8.476 -4.338 1.00 88.81 98 ALA A O 1
ATOM 761 N N . VAL A 1 99 ? 15.696 9.128 -6.095 1.00 94.62 99 VAL A N 1
ATOM 762 C CA . VAL A 1 99 ? 14.616 8.909 -7.073 1.00 94.62 99 VAL A CA 1
ATOM 763 C C . VAL A 1 99 ? 14.488 7.450 -7.508 1.00 94.62 99 VAL A C 1
ATOM 765 O O . VAL A 1 99 ? 13.523 7.100 -8.177 1.00 94.62 99 VAL A O 1
ATOM 768 N N . ILE A 1 100 ? 15.429 6.573 -7.147 1.00 97.12 100 ILE A N 1
ATOM 769 C CA . ILE A 1 100 ? 15.372 5.159 -7.533 1.00 97.12 100 ILE A CA 1
ATOM 770 C C . ILE A 1 100 ? 14.565 4.374 -6.499 1.00 97.12 100 ILE A C 1
ATOM 772 O O . ILE A 1 100 ? 14.982 4.194 -5.353 1.00 97.12 100 ILE A O 1
ATOM 776 N N . GLY A 1 101 ? 13.422 3.845 -6.933 1.00 96.88 101 GLY A N 1
ATOM 777 C CA . GLY A 1 101 ? 12.667 2.837 -6.198 1.00 96.88 101 GLY A CA 1
ATOM 778 C C . GLY A 1 101 ? 13.009 1.452 -6.727 1.00 96.88 101 GLY A C 1
ATOM 779 O O . GLY A 1 101 ? 12.873 1.214 -7.925 1.00 96.88 101 GLY A O 1
ATOM 780 N N . ALA A 1 102 ? 13.449 0.538 -5.858 1.00 97.94 102 ALA A N 1
ATOM 781 C CA . ALA A 1 102 ? 13.668 -0.844 -6.264 1.00 97.94 102 ALA A CA 1
ATOM 782 C C . ALA A 1 102 ? 13.471 -1.863 -5.137 1.00 97.94 102 ALA A C 1
ATOM 784 O O . ALA A 1 102 ? 13.886 -1.643 -3.996 1.00 97.94 102 ALA A O 1
ATOM 785 N N . PHE A 1 103 ? 12.895 -3.008 -5.496 1.00 98.50 103 PHE A N 1
ATOM 786 C CA . PHE A 1 103 ? 12.731 -4.179 -4.639 1.00 98.50 103 PHE A CA 1
ATOM 787 C C . PHE A 1 103 ? 13.383 -5.399 -5.280 1.00 98.50 103 PHE A C 1
ATOM 789 O O . PHE A 1 103 ? 13.356 -5.555 -6.501 1.00 98.50 103 PHE A O 1
ATOM 796 N N . VAL A 1 104 ? 13.959 -6.262 -4.449 1.00 98.19 104 VAL A N 1
ATOM 797 C CA . VAL A 1 104 ? 14.597 -7.506 -4.871 1.00 98.19 104 VAL A CA 1
ATOM 798 C C . VAL A 1 104 ? 13.869 -8.678 -4.241 1.00 98.19 104 VAL A C 1
ATOM 800 O O . VAL A 1 104 ? 13.622 -8.696 -3.033 1.00 98.19 104 VAL A O 1
ATOM 803 N N . PHE A 1 105 ? 13.569 -9.674 -5.061 1.00 97.31 105 PHE A N 1
ATOM 804 C CA . PHE A 1 105 ? 12.876 -10.888 -4.673 1.00 97.31 105 PHE A CA 1
ATOM 805 C C . PHE A 1 105 ? 13.674 -12.113 -5.089 1.00 97.31 105 PHE A C 1
ATOM 807 O O . PHE A 1 105 ? 14.377 -12.102 -6.096 1.00 97.31 105 PHE A O 1
ATOM 814 N N . ARG A 1 106 ? 13.523 -13.198 -4.341 1.00 95.38 106 ARG A N 1
ATOM 815 C CA . ARG A 1 106 ? 13.871 -14.541 -4.789 1.00 95.38 106 ARG A CA 1
ATOM 816 C C . ARG A 1 106 ? 12.653 -15.142 -5.479 1.00 95.38 106 ARG A C 1
ATOM 818 O O . ARG A 1 106 ? 11.560 -15.089 -4.921 1.00 95.38 106 ARG A O 1
ATOM 825 N N . LEU A 1 107 ? 12.852 -15.719 -6.658 1.00 91.19 107 LEU A N 1
ATOM 826 C CA . LEU A 1 107 ? 11.815 -16.463 -7.366 1.00 91.19 107 LEU A CA 1
ATOM 827 C C . LEU A 1 107 ? 11.863 -17.938 -6.954 1.00 91.19 107 LEU A C 1
ATOM 829 O O . LEU A 1 107 ? 12.936 -18.549 -6.933 1.00 91.19 107 LEU A O 1
ATOM 833 N N . GLU A 1 108 ? 10.703 -18.501 -6.625 1.00 76.56 108 GLU A N 1
ATOM 834 C CA . GLU A 1 108 ? 10.513 -19.917 -6.301 1.00 76.56 108 GLU A CA 1
ATOM 835 C C . GLU A 1 108 ? 9.648 -20.537 -7.412 1.00 76.56 108 GLU A C 1
ATOM 837 O O . GLU A 1 108 ? 8.457 -20.253 -7.506 1.00 76.56 108 GLU A O 1
ATOM 842 N N . GLY A 1 109 ? 10.248 -21.332 -8.305 1.00 65.81 109 GLY A N 1
ATOM 843 C CA . GLY A 1 109 ? 9.503 -21.924 -9.427 1.00 65.81 109 GLY A CA 1
ATOM 844 C C . GLY A 1 109 ? 10.345 -22.684 -10.449 1.00 65.81 109 GLY A C 1
ATOM 845 O O . GLY A 1 109 ? 9.884 -23.691 -10.973 1.00 65.81 109 GLY A O 1
ATOM 846 N N . ASP A 1 110 ? 11.601 -22.287 -10.664 1.00 54.69 110 ASP A N 1
ATOM 847 C CA . ASP A 1 110 ? 12.500 -22.985 -11.585 1.00 54.69 110 ASP A CA 1
ATOM 848 C C . ASP A 1 110 ? 13.507 -23.873 -10.847 1.00 54.69 110 ASP A C 1
ATOM 850 O O . ASP A 1 110 ? 13.993 -23.538 -9.763 1.00 54.69 110 ASP A O 1
ATOM 854 N N . ARG A 1 111 ? 13.919 -24.977 -11.492 1.00 57.62 111 ARG A N 1
ATOM 855 C CA . ARG A 1 111 ? 15.058 -25.827 -11.065 1.00 57.62 111 ARG A CA 1
ATOM 856 C C . ARG A 1 111 ? 16.351 -25.029 -10.847 1.00 57.62 111 ARG A C 1
ATOM 858 O O . ARG A 1 111 ? 17.301 -25.530 -10.254 1.00 57.62 111 ARG A O 1
ATOM 865 N N . GLN A 1 112 ? 16.392 -23.788 -11.325 1.00 65.69 112 GLN A N 1
ATOM 866 C CA . GLN A 1 112 ? 17.461 -22.843 -11.086 1.00 65.69 112 GLN A CA 1
ATOM 867 C C . GLN A 1 112 ? 16.929 -21.662 -10.271 1.00 65.69 112 GLN A C 1
ATOM 869 O O . GLN A 1 112 ? 16.050 -20.925 -10.711 1.00 65.69 112 GLN A O 1
ATOM 874 N N . ARG A 1 113 ? 17.499 -21.460 -9.081 1.00 80.94 113 ARG A N 1
ATOM 875 C CA . ARG A 1 113 ? 17.184 -20.305 -8.233 1.00 80.94 113 ARG A CA 1
ATOM 876 C C . ARG A 1 113 ? 17.505 -19.014 -8.998 1.00 80.94 113 ARG A C 1
ATOM 878 O O . ARG A 1 113 ? 18.575 -18.890 -9.601 1.00 80.94 113 ARG A O 1
ATOM 885 N N . ARG A 1 114 ? 16.579 -18.057 -8.974 1.00 91.50 114 ARG A N 1
ATOM 886 C CA . ARG A 1 114 ? 16.722 -16.734 -9.595 1.00 91.50 114 ARG A CA 1
ATOM 887 C C . ARG A 1 114 ? 16.321 -15.640 -8.640 1.00 91.50 114 ARG A C 1
ATOM 889 O O . ARG A 1 114 ? 15.578 -15.861 -7.684 1.00 91.50 114 ARG A O 1
ATOM 896 N N . GLU A 1 115 ? 16.816 -14.455 -8.941 1.00 95.81 115 GLU A N 1
ATOM 897 C CA . GLU A 1 115 ? 16.402 -13.235 -8.277 1.00 95.81 115 GLU A CA 1
ATOM 898 C C . GLU A 1 115 ? 15.726 -12.316 -9.287 1.00 95.81 115 GLU A C 1
ATOM 900 O O . GLU A 1 115 ? 16.070 -12.304 -10.468 1.00 95.81 115 GLU A O 1
ATOM 905 N N . LEU A 1 116 ? 14.755 -11.552 -8.813 1.00 97.25 116 LEU A N 1
ATOM 906 C CA . LEU A 1 116 ? 14.026 -10.568 -9.585 1.00 97.25 116 LEU A CA 1
ATOM 907 C C . LEU A 1 116 ? 14.226 -9.205 -8.943 1.00 97.25 116 LEU A C 1
ATOM 909 O O . LEU A 1 116 ? 13.898 -9.014 -7.775 1.00 97.25 116 LEU A O 1
ATOM 913 N N . LEU A 1 117 ? 14.725 -8.256 -9.719 1.00 98.00 117 LEU A N 1
ATOM 914 C CA . LEU A 1 117 ? 14.718 -6.842 -9.377 1.00 98.00 117 LEU A CA 1
ATOM 915 C C . LEU A 1 117 ? 13.514 -6.186 -10.062 1.00 98.00 117 LEU A C 1
ATOM 917 O O . LEU A 1 117 ? 13.356 -6.304 -11.274 1.00 98.00 117 LEU A O 1
ATOM 921 N N . VAL A 1 118 ? 12.697 -5.466 -9.299 1.00 98.56 118 VAL A N 1
ATOM 922 C CA . VAL A 1 118 ? 11.677 -4.552 -9.830 1.00 98.56 118 VAL A CA 1
ATOM 923 C C . VAL A 1 118 ? 12.139 -3.139 -9.525 1.00 98.56 118 VAL A C 1
ATOM 925 O O . VAL A 1 118 ? 12.279 -2.804 -8.351 1.00 98.56 118 VAL A O 1
ATOM 928 N N . ALA A 1 119 ? 12.406 -2.329 -10.550 1.00 98.19 119 ALA A N 1
ATOM 929 C CA . ALA A 1 119 ? 13.002 -1.002 -10.388 1.00 98.19 119 ALA A CA 1
ATOM 930 C C . ALA A 1 119 ? 12.312 0.061 -11.250 1.00 98.19 119 ALA A C 1
ATOM 932 O O . ALA A 1 119 ? 11.811 -0.241 -12.329 1.00 98.19 119 ALA A O 1
ATOM 933 N N . TRP A 1 120 ? 12.278 1.305 -10.775 1.00 98.25 120 TRP A N 1
ATOM 934 C CA . TRP A 1 120 ? 11.756 2.474 -11.490 1.00 98.25 120 TRP A CA 1
ATOM 935 C C . TRP A 1 120 ? 12.392 3.760 -10.955 1.00 98.25 120 TRP A C 1
ATOM 937 O O . TRP A 1 120 ? 12.999 3.771 -9.881 1.00 98.25 120 TRP A O 1
ATOM 947 N N . SER A 1 121 ? 12.190 4.859 -11.679 1.00 97.44 121 SER A N 1
ATOM 948 C CA . SER A 1 121 ? 12.397 6.206 -11.155 1.00 97.44 121 SER A CA 1
ATOM 949 C C . SER A 1 121 ? 11.081 6.804 -10.647 1.00 97.44 121 SER A C 1
ATOM 951 O O . SER A 1 121 ? 10.030 6.679 -11.282 1.00 97.44 121 SER A O 1
ATOM 953 N N . THR A 1 122 ? 11.111 7.445 -9.482 1.00 93.88 122 THR A N 1
ATOM 954 C CA . THR A 1 122 ? 10.002 8.230 -8.919 1.00 93.88 122 THR A CA 1
ATOM 955 C C . THR A 1 122 ? 10.012 9.686 -9.386 1.00 93.88 122 THR A C 1
ATOM 957 O O . THR A 1 122 ? 9.105 10.430 -9.028 1.00 93.88 122 THR A O 1
ATOM 960 N N . GLY A 1 123 ? 11.021 10.093 -10.160 1.00 92.25 123 GLY A N 1
ATOM 961 C CA . GLY A 1 123 ? 11.195 11.449 -10.673 1.00 92.25 123 GLY A CA 1
ATOM 962 C C . GLY A 1 123 ? 11.761 11.436 -12.099 1.00 92.25 123 GLY A C 1
ATOM 963 O O . GLY A 1 123 ? 11.283 10.652 -12.924 1.00 92.25 123 GLY A O 1
ATOM 964 N N . PRO A 1 124 ? 12.770 12.274 -12.408 1.00 93.25 124 PRO A N 1
ATOM 965 C CA . PRO A 1 124 ? 13.459 12.254 -13.699 1.00 93.25 124 PRO A CA 1
ATOM 966 C C . PRO A 1 124 ? 14.053 10.883 -14.030 1.00 93.25 124 PRO A C 1
ATOM 968 O O . PRO A 1 124 ? 14.263 10.060 -13.138 1.00 93.25 124 PRO A O 1
ATOM 971 N N . ALA A 1 125 ? 14.362 10.642 -15.304 1.00 95.62 125 ALA A N 1
ATOM 972 C CA . ALA A 1 125 ? 15.060 9.424 -15.702 1.00 95.62 125 ALA A CA 1
ATOM 973 C C . ALA A 1 125 ? 16.353 9.243 -14.887 1.00 95.62 125 ALA A C 1
ATOM 975 O O . ALA A 1 125 ? 17.057 10.209 -14.589 1.00 95.62 125 ALA A O 1
ATOM 976 N N . ALA A 1 126 ? 16.636 8.006 -14.498 1.00 96.38 126 ALA A N 1
ATOM 977 C CA . ALA A 1 126 ? 17.782 7.669 -13.666 1.00 96.38 126 ALA A CA 1
ATOM 978 C C . ALA A 1 126 ? 18.439 6.389 -14.167 1.00 96.38 126 ALA A C 1
ATOM 980 O O . ALA A 1 126 ? 17.811 5.583 -14.848 1.00 96.38 126 ALA A O 1
ATOM 981 N N . THR A 1 127 ? 19.689 6.175 -13.776 1.00 95.75 127 THR A N 1
ATOM 982 C CA . THR A 1 127 ? 20.448 5.001 -14.195 1.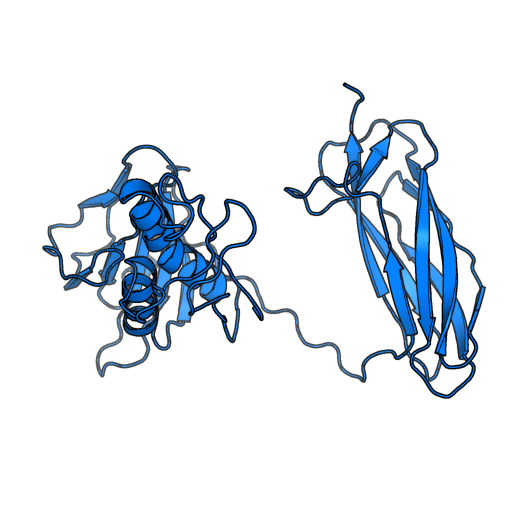00 95.75 127 THR A CA 1
ATOM 983 C C . THR A 1 127 ? 20.854 4.173 -12.987 1.00 95.75 127 THR A C 1
ATOM 985 O O . THR A 1 127 ? 21.363 4.704 -12.000 1.00 95.75 127 THR A O 1
ATOM 988 N N . LEU A 1 128 ? 20.642 2.861 -13.072 1.00 95.69 128 LEU A N 1
ATOM 989 C CA . LEU A 1 128 ? 21.011 1.892 -12.048 1.00 95.69 128 LEU A CA 1
ATOM 990 C C . LEU A 1 128 ? 22.045 0.905 -12.598 1.00 95.69 128 LEU A C 1
ATOM 992 O O . LEU A 1 128 ? 21.836 0.283 -13.638 1.00 95.69 128 LEU A O 1
ATOM 996 N N . SER A 1 129 ? 23.153 0.733 -11.875 1.00 95.69 129 SER A N 1
ATOM 997 C CA . SER A 1 129 ? 24.146 -0.299 -12.181 1.00 95.69 129 SER A CA 1
ATOM 998 C C . SER A 1 129 ? 23.747 -1.628 -11.544 1.00 95.69 129 SER A C 1
ATOM 1000 O O . SER A 1 129 ? 23.552 -1.727 -10.331 1.00 95.69 129 SER A O 1
ATOM 1002 N N . LEU A 1 130 ? 23.619 -2.662 -12.369 1.00 96.38 130 LEU A N 1
ATOM 1003 C CA . LEU A 1 130 ? 23.243 -4.006 -11.965 1.00 96.38 130 LEU A CA 1
ATOM 1004 C C . LEU A 1 130 ? 24.454 -4.791 -11.423 1.00 96.38 130 LEU A C 1
ATOM 1006 O O . LEU A 1 130 ? 25.583 -4.673 -11.924 1.00 96.38 130 LEU A O 1
ATOM 1010 N N . PRO A 1 131 ? 24.232 -5.673 -10.434 1.00 95.12 131 PRO A N 1
ATOM 1011 C CA . PRO A 1 131 ? 25.295 -6.465 -9.807 1.00 95.12 131 PRO A CA 1
ATOM 1012 C C . PRO A 1 131 ? 25.844 -7.592 -10.705 1.00 95.12 131 PRO A C 1
ATOM 1014 O O . PRO A 1 131 ? 26.910 -8.153 -10.420 1.00 95.12 131 PRO A O 1
ATOM 1017 N N . ALA A 1 132 ? 25.123 -7.923 -11.779 1.00 95.06 132 ALA A N 1
ATOM 1018 C CA . ALA A 1 132 ? 25.456 -8.925 -12.784 1.00 95.06 132 ALA A CA 1
ATOM 1019 C C . ALA A 1 132 ? 24.722 -8.613 -14.100 1.00 95.06 132 ALA A C 1
ATOM 1021 O O . ALA A 1 132 ? 23.811 -7.782 -14.120 1.00 95.06 132 ALA A O 1
ATOM 1022 N N . ASN A 1 133 ? 25.106 -9.291 -15.185 1.00 95.50 133 ASN A N 1
ATOM 1023 C CA . ASN A 1 133 ? 24.334 -9.241 -16.425 1.00 95.50 133 ASN A CA 1
ATOM 1024 C C . ASN A 1 133 ? 22.955 -9.883 -16.204 1.00 95.50 133 ASN A C 1
ATOM 1026 O O . ASN A 1 133 ? 22.877 -10.972 -15.619 1.00 95.50 133 ASN A O 1
ATOM 1030 N N . PRO A 1 134 ? 21.875 -9.221 -16.640 1.00 95.56 134 PRO A N 1
ATOM 1031 C CA . PRO A 1 134 ? 20.537 -9.766 -16.519 1.00 95.56 134 PRO A CA 1
ATOM 1032 C C . PRO A 1 134 ? 20.331 -10.903 -17.513 1.00 95.56 134 PRO A C 1
ATOM 1034 O O . PRO A 1 134 ? 20.853 -10.894 -18.624 1.00 95.56 134 PRO A O 1
ATOM 1037 N N . TRP A 1 135 ? 19.538 -11.880 -17.103 1.00 93.38 135 TRP A N 1
ATOM 1038 C CA . TRP A 1 135 ? 19.128 -12.992 -17.955 1.00 93.38 135 TRP A CA 1
ATOM 1039 C C . TRP A 1 135 ? 17.971 -12.594 -18.858 1.00 93.38 135 TRP A C 1
ATOM 1041 O O . TRP A 1 135 ? 17.905 -12.989 -20.015 1.00 93.38 135 TRP A O 1
ATOM 1051 N N . ALA A 1 136 ? 17.056 -11.803 -18.307 1.00 95.19 136 ALA A N 1
ATOM 1052 C CA . ALA A 1 136 ? 15.904 -11.283 -19.009 1.00 95.19 136 ALA A CA 1
ATOM 1053 C C . ALA A 1 136 ? 15.502 -9.938 -18.411 1.00 95.19 136 ALA A C 1
ATOM 1055 O O . ALA A 1 136 ? 15.753 -9.658 -17.232 1.00 95.19 136 ALA A O 1
ATOM 1056 N N . ARG A 1 137 ? 14.846 -9.123 -19.232 1.00 97.25 137 ARG A N 1
ATOM 1057 C CA . ARG A 1 137 ? 14.200 -7.887 -18.813 1.00 97.25 137 ARG A CA 1
ATOM 1058 C C . ARG A 1 137 ? 12.797 -7.832 -19.395 1.00 97.25 137 ARG A C 1
ATOM 1060 O O . ARG A 1 137 ? 12.583 -8.236 -20.536 1.00 97.25 137 ARG A O 1
ATOM 1067 N N . PHE A 1 138 ? 11.870 -7.293 -18.619 1.00 98.12 138 PHE A N 1
ATOM 1068 C CA . PHE A 1 138 ? 10.509 -7.029 -19.055 1.00 98.12 138 PHE A CA 1
ATOM 1069 C C . PHE A 1 138 ? 10.096 -5.630 -18.627 1.00 98.12 138 PHE A C 1
ATOM 1071 O O . PHE A 1 138 ? 10.497 -5.154 -17.563 1.00 98.12 138 PHE A O 1
ATOM 1078 N N . ASP A 1 139 ? 9.286 -4.971 -19.442 1.00 97.81 139 ASP A N 1
ATOM 1079 C CA . ASP A 1 139 ? 8.657 -3.720 -19.037 1.00 97.81 139 ASP A CA 1
ATOM 1080 C C . ASP A 1 139 ? 7.460 -3.951 -18.098 1.00 97.81 139 ASP A C 1
ATOM 1082 O O . ASP A 1 139 ? 7.107 -5.082 -17.752 1.00 97.81 139 ASP A O 1
ATOM 1086 N N . TYR A 1 140 ? 6.806 -2.863 -17.692 1.00 97.69 140 TYR A N 1
ATOM 1087 C CA . TYR A 1 140 ? 5.656 -2.889 -16.786 1.00 97.69 140 TYR A CA 1
ATOM 1088 C C . TYR A 1 140 ? 4.417 -3.609 -17.346 1.00 97.69 140 TYR A C 1
ATOM 1090 O O . TYR A 1 140 ? 3.512 -3.927 -16.578 1.00 97.69 140 TYR A O 1
ATOM 1098 N N . LEU A 1 141 ? 4.370 -3.883 -18.655 1.00 98.12 141 LEU A N 1
ATOM 1099 C CA . LEU A 1 141 ? 3.327 -4.680 -19.311 1.00 98.12 141 LEU A CA 1
ATOM 1100 C C . LEU A 1 141 ? 3.754 -6.146 -19.492 1.00 98.12 141 LEU A C 1
ATOM 1102 O O . LEU A 1 141 ? 3.015 -6.947 -20.063 1.00 98.12 141 LEU A O 1
ATOM 1106 N N . GLY A 1 142 ? 4.946 -6.514 -19.016 1.00 97.56 142 GLY A N 1
ATOM 1107 C CA . GLY A 1 142 ? 5.497 -7.857 -19.128 1.00 97.56 142 GLY A CA 1
ATOM 1108 C C . GLY A 1 142 ? 6.002 -8.197 -20.527 1.00 97.56 142 GLY A C 1
ATOM 1109 O O . GLY A 1 142 ? 6.167 -9.384 -20.821 1.00 97.56 142 GLY A O 1
ATOM 1110 N N . ARG A 1 143 ? 6.229 -7.197 -21.389 1.00 97.62 143 ARG A N 1
ATOM 1111 C CA . ARG A 1 143 ? 6.813 -7.394 -22.721 1.00 97.62 143 ARG A CA 1
ATOM 1112 C C . ARG A 1 143 ? 8.326 -7.558 -22.580 1.00 97.62 143 ARG A C 1
ATOM 1114 O O . ARG A 1 143 ? 8.932 -6.789 -21.829 1.00 97.62 143 ARG A O 1
ATOM 1121 N N . PRO A 1 144 ? 8.948 -8.533 -23.264 1.00 97.06 144 PRO A N 1
ATOM 1122 C CA . PRO A 1 144 ? 10.393 -8.691 -23.225 1.00 97.06 144 PRO A CA 1
ATOM 1123 C C . PRO A 1 144 ? 11.066 -7.454 -23.823 1.00 97.06 144 PRO A C 1
ATOM 1125 O O . PRO A 1 144 ? 10.656 -6.951 -24.868 1.00 97.06 144 PRO A O 1
ATOM 1128 N N . VAL A 1 145 ? 12.115 -6.981 -23.162 1.00 94.75 145 VAL A N 1
ATOM 1129 C CA . VAL A 1 145 ? 13.008 -5.942 -23.683 1.00 94.75 145 VAL A CA 1
ATOM 1130 C C . VAL A 1 145 ? 14.426 -6.493 -23.718 1.00 94.75 145 VAL A C 1
ATOM 1132 O O . VAL A 1 145 ? 14.749 -7.428 -22.980 1.00 94.75 145 VAL A O 1
ATOM 1135 N N . SER A 1 146 ? 15.277 -5.932 -24.582 1.00 89.44 146 SER A N 1
ATOM 1136 C CA . SER A 1 146 ? 16.668 -6.380 -24.689 1.00 89.44 146 SER A CA 1
ATOM 1137 C C . SER A 1 146 ? 17.322 -6.406 -23.298 1.00 89.44 146 SER A C 1
ATOM 1139 O O . SER A 1 146 ? 17.276 -5.388 -22.594 1.00 89.44 146 SER A O 1
ATOM 1141 N N . PRO A 1 147 ? 17.923 -7.538 -22.871 1.00 79.75 147 PRO A N 1
ATOM 1142 C CA . PRO A 1 147 ? 18.574 -7.625 -21.570 1.00 79.75 147 PRO A CA 1
ATOM 1143 C C . PRO A 1 147 ? 19.690 -6.592 -21.413 1.00 79.75 147 PRO A C 1
ATOM 1145 O O . PRO A 1 147 ? 19.960 -6.163 -20.298 1.00 79.75 147 PRO A O 1
ATOM 1148 N N . GLY A 1 148 ? 20.312 -6.154 -22.513 1.00 84.06 148 GLY A N 1
ATOM 1149 C CA . GLY A 1 148 ? 21.385 -5.165 -22.489 1.00 84.06 148 GLY A CA 1
ATOM 1150 C C . GLY A 1 148 ? 22.544 -5.551 -21.561 1.00 84.06 148 GLY A C 1
ATOM 1151 O O . GLY A 1 148 ? 22.754 -6.716 -21.228 1.00 84.06 148 GLY A O 1
ATOM 1152 N N . GLY A 1 149 ? 23.317 -4.545 -21.150 1.00 88.75 149 GLY A N 1
ATOM 1153 C CA . GLY A 1 149 ? 24.433 -4.715 -20.218 1.00 88.75 149 GLY A CA 1
ATOM 1154 C C . GLY A 1 149 ? 24.026 -4.592 -18.748 1.00 88.75 149 GLY A C 1
ATOM 1155 O O . GLY A 1 149 ? 22.881 -4.804 -18.353 1.00 88.75 149 GLY A O 1
ATOM 1156 N N . ARG A 1 150 ? 24.980 -4.192 -17.907 1.00 93.75 150 ARG A N 1
ATOM 1157 C CA . ARG A 1 150 ? 24.741 -3.936 -16.475 1.00 93.75 150 ARG A CA 1
ATOM 1158 C C . ARG A 1 150 ? 24.136 -2.566 -16.202 1.00 93.75 150 ARG A C 1
ATOM 1160 O O . ARG A 1 150 ? 23.710 -2.316 -15.086 1.00 93.75 150 ARG A O 1
ATOM 1167 N N . LEU A 1 151 ? 24.099 -1.684 -17.192 1.00 94.94 151 LEU A N 1
ATOM 1168 C CA . LEU A 1 151 ? 23.472 -0.380 -17.056 1.00 94.94 151 LEU A CA 1
ATOM 1169 C C . LEU A 1 151 ? 21.975 -0.506 -17.360 1.00 94.94 151 LEU A C 1
ATOM 1171 O O . LEU A 1 151 ? 21.583 -1.089 -18.378 1.00 94.94 151 LEU A O 1
ATOM 1175 N N . LEU A 1 152 ? 21.145 -0.025 -16.441 1.00 95.12 152 LEU A N 1
ATOM 1176 C CA . LEU A 1 152 ? 19.695 -0.039 -16.556 1.00 95.12 152 LEU A CA 1
ATOM 1177 C C . LEU A 1 152 ? 19.168 1.390 -16.489 1.00 95.12 152 LEU A C 1
ATOM 1179 O O . LEU A 1 152 ? 19.298 2.048 -15.458 1.00 95.12 152 LEU A O 1
ATOM 1183 N N . GLU A 1 153 ? 18.556 1.842 -17.576 1.00 95.44 153 GLU A N 1
ATOM 1184 C CA . GLU A 1 153 ? 17.814 3.098 -17.607 1.00 95.44 153 GLU A CA 1
ATOM 1185 C C . GLU A 1 153 ? 16.442 2.901 -16.962 1.00 95.44 153 GLU A C 1
ATOM 1187 O O . GLU A 1 153 ? 15.735 1.926 -17.226 1.00 95.44 153 GLU A O 1
ATOM 1192 N N . LEU A 1 154 ? 16.088 3.820 -16.071 1.00 96.94 154 LEU A N 1
ATOM 1193 C CA . LEU A 1 154 ? 14.863 3.802 -15.293 1.00 96.94 154 LEU A CA 1
ATOM 1194 C C . LEU A 1 154 ? 14.034 5.038 -15.612 1.00 96.94 154 LEU A C 1
ATOM 1196 O O . LEU A 1 154 ? 14.506 6.172 -15.533 1.00 96.94 154 LEU A O 1
ATOM 1200 N N . HIS A 1 155 ? 12.756 4.800 -15.873 1.00 96.38 155 HIS A N 1
ATOM 1201 C CA . HIS A 1 155 ? 11.739 5.828 -16.043 1.00 96.38 155 HIS A CA 1
ATOM 1202 C C . HIS A 1 155 ? 10.622 5.621 -15.017 1.00 96.38 155 HIS A C 1
ATOM 1204 O O . HIS A 1 155 ? 10.735 4.796 -14.108 1.00 96.38 155 HIS A O 1
ATOM 1210 N N . SER A 1 156 ? 9.519 6.355 -15.170 1.00 96.44 156 SER A N 1
ATOM 1211 C CA . SER A 1 156 ? 8.321 6.163 -14.353 1.00 96.44 156 SER A CA 1
ATOM 1212 C C . SER A 1 156 ? 7.774 4.735 -14.447 1.00 96.44 156 SER A C 1
ATOM 1214 O O . SER A 1 156 ? 7.301 4.202 -13.444 1.00 96.44 156 SER A O 1
ATOM 1216 N N . GLY A 1 157 ? 7.867 4.100 -15.615 1.00 97.12 157 GLY A N 1
ATOM 1217 C CA . GLY A 1 157 ? 7.455 2.718 -15.823 1.00 97.12 157 GLY A CA 1
ATOM 1218 C C . GLY A 1 157 ? 8.422 1.729 -15.172 1.00 97.12 157 GLY A C 1
ATOM 1219 O O . GLY A 1 157 ? 9.612 1.766 -15.488 1.00 97.12 157 GLY A O 1
ATOM 1220 N N . PRO A 1 158 ? 7.949 0.845 -14.275 1.00 97.94 158 PRO A N 1
ATOM 1221 C CA . PRO A 1 158 ? 8.807 -0.154 -13.666 1.00 97.94 158 PRO A CA 1
ATOM 1222 C C . PRO A 1 158 ? 9.282 -1.189 -14.678 1.00 97.94 158 PRO A C 1
ATOM 1224 O O . PRO A 1 158 ? 8.572 -1.558 -15.612 1.00 97.94 158 PRO A O 1
ATOM 1227 N N . VAL A 1 159 ? 10.492 -1.676 -14.449 1.00 98.19 159 VAL A N 1
ATOM 1228 C CA . VAL A 1 159 ? 11.110 -2.758 -15.207 1.00 98.19 159 VAL A CA 1
ATOM 1229 C C . VAL A 1 159 ? 11.361 -3.939 -14.284 1.00 98.19 159 VAL A C 1
ATOM 1231 O O . VAL A 1 159 ? 11.759 -3.779 -13.128 1.00 98.19 159 VAL A O 1
ATOM 1234 N N . PHE A 1 160 ? 11.125 -5.129 -14.813 1.00 98.31 160 PHE A N 1
ATOM 1235 C CA . PHE A 1 160 ? 11.403 -6.404 -14.174 1.00 98.31 160 PHE A CA 1
ATOM 1236 C C . PHE A 1 160 ? 12.705 -6.949 -14.744 1.00 98.31 160 PHE A C 1
ATOM 1238 O O . PHE A 1 160 ? 12.836 -7.100 -15.956 1.00 98.31 160 PHE A O 1
ATOM 1245 N N . VAL A 1 161 ? 13.671 -7.252 -13.888 1.00 97.75 161 VAL A N 1
ATOM 1246 C CA . VAL A 1 161 ? 15.001 -7.707 -14.295 1.00 97.75 161 VAL A CA 1
ATOM 1247 C C . VAL A 1 161 ? 15.318 -9.017 -13.598 1.00 97.75 161 VAL A C 1
ATOM 1249 O O . VAL A 1 161 ? 15.451 -9.065 -12.375 1.00 97.75 161 VAL A O 1
ATOM 1252 N N . VAL A 1 162 ? 15.453 -10.083 -14.382 1.00 95.81 162 VAL A N 1
ATOM 1253 C CA . VAL A 1 162 ? 15.807 -11.410 -13.878 1.00 95.81 162 VAL A CA 1
ATOM 1254 C C . VAL A 1 162 ? 17.324 -11.508 -13.788 1.00 95.81 162 VAL A C 1
ATOM 1256 O O . VAL A 1 162 ? 18.032 -11.319 -14.778 1.00 95.81 162 VAL A O 1
ATOM 1259 N N . LEU A 1 163 ? 17.826 -11.807 -12.595 1.00 95.56 163 LEU A N 1
ATOM 1260 C CA . LEU A 1 163 ? 19.243 -11.878 -12.266 1.00 95.56 163 LEU A CA 1
ATOM 1261 C C . LEU A 1 163 ? 19.646 -13.312 -11.872 1.00 95.56 163 LEU A C 1
ATOM 1263 O O . LEU A 1 163 ? 18.823 -14.077 -11.349 1.00 95.56 163 LEU A O 1
ATOM 1267 N N . PRO A 1 164 ? 20.927 -13.685 -12.065 1.00 93.44 164 PRO A N 1
ATOM 1268 C CA . PRO A 1 164 ? 21.471 -14.909 -11.485 1.00 93.44 164 PRO A CA 1
ATOM 1269 C C . PRO A 1 164 ? 21.267 -14.948 -9.962 1.00 93.44 164 PRO A C 1
ATOM 1271 O O . PRO A 1 164 ? 21.336 -13.911 -9.298 1.00 93.44 164 PRO A O 1
ATOM 1274 N N . SER A 1 165 ? 21.090 -16.143 -9.391 1.00 92.38 165 SER A N 1
ATOM 1275 C CA . SER A 1 165 ? 21.008 -16.326 -7.933 1.00 92.38 165 SER A CA 1
ATOM 1276 C C . SER A 1 165 ? 22.208 -15.705 -7.215 1.00 92.38 165 SER A C 1
ATOM 1278 O O . SER A 1 165 ? 23.348 -15.892 -7.636 1.00 92.38 165 SER A O 1
ATOM 1280 N N . GLY A 1 166 ? 21.969 -15.033 -6.088 1.00 93.06 166 GLY A N 1
ATOM 1281 C CA . GLY A 1 166 ? 23.018 -14.449 -5.252 1.00 93.06 166 GLY A CA 1
ATOM 1282 C C . GLY A 1 166 ? 23.570 -13.116 -5.759 1.00 93.06 166 GLY A C 1
ATOM 1283 O O . GLY A 1 166 ? 24.440 -12.546 -5.099 1.00 93.06 166 GLY A O 1
ATOM 1284 N N . SER A 1 167 ? 23.063 -12.588 -6.877 1.00 94.81 167 SER A N 1
ATOM 1285 C CA . SER A 1 167 ? 23.446 -11.268 -7.392 1.00 94.81 167 SER A CA 1
ATOM 1286 C C . SER A 1 167 ? 23.144 -10.150 -6.384 1.00 94.81 167 SER A C 1
ATOM 1288 O O . SER A 1 167 ? 23.925 -9.211 -6.234 1.00 94.81 167 SER A O 1
ATOM 1290 N N . SER A 1 168 ? 22.049 -10.295 -5.638 1.00 94.25 168 SER A N 1
ATOM 1291 C CA . SER A 1 168 ? 21.582 -9.424 -4.557 1.00 94.25 168 SER A CA 1
ATOM 1292 C C . SER A 1 168 ? 22.601 -9.202 -3.443 1.00 94.25 168 SER A C 1
ATOM 1294 O O . SER A 1 168 ? 22.586 -8.142 -2.828 1.00 94.25 168 SER A O 1
ATOM 1296 N N . ARG A 1 169 ? 23.537 -10.135 -3.214 1.00 94.62 169 ARG A N 1
ATOM 1297 C CA . ARG A 1 169 ? 24.572 -10.005 -2.169 1.00 94.62 169 ARG A CA 1
ATOM 1298 C C . ARG A 1 169 ? 25.507 -8.814 -2.392 1.00 94.62 169 ARG A C 1
ATOM 1300 O O . ARG A 1 169 ? 26.167 -8.379 -1.458 1.00 94.62 169 ARG A O 1
ATOM 1307 N N . LYS A 1 170 ? 25.577 -8.307 -3.626 1.00 94.25 170 LYS A N 1
ATOM 1308 C CA . LYS A 1 170 ? 26.358 -7.119 -4.004 1.00 94.25 170 LYS A CA 1
ATOM 1309 C C . LYS A 1 170 ? 25.5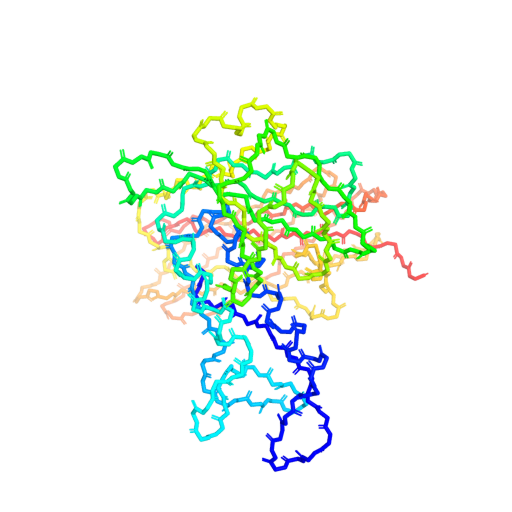61 -5.815 -3.880 1.00 94.25 170 LYS A C 1
ATOM 1311 O O . LYS A 1 170 ? 26.086 -4.757 -4.209 1.00 94.25 170 LYS A O 1
ATOM 1316 N N . LEU A 1 171 ? 24.292 -5.885 -3.480 1.00 94.94 171 LEU A N 1
ATOM 1317 C CA . LEU A 1 171 ? 23.413 -4.733 -3.316 1.00 94.94 171 LEU A CA 1
ATOM 1318 C C . LEU A 1 171 ? 23.245 -4.410 -1.835 1.00 94.94 171 LEU A C 1
ATOM 1320 O O . LEU A 1 171 ? 23.116 -5.302 -0.997 1.00 94.94 171 LEU A O 1
ATOM 1324 N N . LEU A 1 172 ? 23.176 -3.119 -1.520 1.00 96.31 172 LEU A N 1
ATOM 1325 C CA . LEU A 1 172 ? 22.796 -2.672 -0.189 1.00 96.31 172 LEU A CA 1
ATOM 1326 C C . LEU A 1 172 ? 21.269 -2.716 -0.064 1.00 96.31 172 LEU A C 1
ATOM 1328 O O . LEU A 1 172 ? 20.568 -1.882 -0.641 1.00 96.31 172 LEU A O 1
ATOM 1332 N N . LEU A 1 173 ? 20.752 -3.692 0.680 1.00 97.19 173 LEU A N 1
ATOM 1333 C CA . LEU A 1 173 ? 19.316 -3.917 0.834 1.00 97.19 173 LEU A CA 1
ATOM 1334 C C . LEU A 1 173 ? 18.851 -3.628 2.266 1.00 97.19 173 LEU A C 1
ATOM 1336 O O . LEU A 1 173 ? 19.463 -4.065 3.238 1.00 97.19 173 LEU A O 1
ATOM 1340 N N . ALA A 1 174 ? 17.737 -2.912 2.398 1.00 96.62 174 ALA A N 1
ATOM 1341 C CA . ALA A 1 174 ? 16.940 -2.898 3.617 1.00 96.62 174 ALA A CA 1
ATOM 1342 C C . ALA A 1 174 ? 16.093 -4.176 3.662 1.00 96.62 174 ALA A C 1
ATOM 1344 O O . ALA A 1 174 ? 15.386 -4.473 2.696 1.00 96.62 174 ALA A O 1
ATOM 1345 N N . ALA A 1 175 ? 16.164 -4.920 4.766 1.00 96.44 175 ALA A N 1
ATOM 1346 C CA . ALA A 1 175 ? 15.377 -6.137 4.941 1.00 96.44 175 ALA A CA 1
ATOM 1347 C C . ALA A 1 175 ? 13.865 -5.831 4.912 1.00 96.44 175 ALA A C 1
ATOM 1349 O O . ALA A 1 175 ? 13.468 -4.726 5.300 1.00 96.44 175 ALA A O 1
ATOM 1350 N N . PRO A 1 176 ? 13.025 -6.784 4.468 1.00 95.50 176 PRO A N 1
ATOM 1351 C CA . PRO A 1 176 ? 11.580 -6.658 4.624 1.00 95.50 176 PRO A CA 1
ATOM 1352 C C . PRO A 1 176 ? 11.207 -6.501 6.107 1.00 95.50 176 PRO A C 1
ATOM 1354 O O . PRO A 1 176 ? 11.904 -7.048 6.972 1.00 95.50 176 PRO A O 1
ATOM 1357 N N . PRO A 1 177 ? 10.133 -5.756 6.426 1.00 93.44 177 PRO A N 1
ATOM 1358 C CA . PRO A 1 177 ? 9.644 -5.640 7.791 1.00 93.44 177 PRO A CA 1
ATOM 1359 C C . PRO A 1 177 ? 9.310 -7.017 8.366 1.00 93.44 177 PRO A C 1
ATOM 1361 O O . PRO A 1 177 ? 8.833 -7.917 7.673 1.00 93.44 177 PRO A O 1
ATOM 1364 N N . ILE A 1 178 ? 9.555 -7.173 9.664 1.00 89.81 178 ILE A N 1
ATOM 1365 C CA . ILE A 1 178 ? 9.191 -8.388 10.389 1.00 89.81 178 ILE A CA 1
ATOM 1366 C C . ILE A 1 178 ? 7.670 -8.364 10.584 1.00 89.81 178 ILE A C 1
ATOM 1368 O O . ILE A 1 178 ? 7.171 -7.417 11.199 1.00 89.81 178 ILE A O 1
ATOM 1372 N N . PRO A 1 179 ? 6.925 -9.380 10.106 1.00 83.19 179 PRO A N 1
ATOM 1373 C CA . PRO A 1 179 ? 5.490 -9.442 10.329 1.00 83.19 179 PRO A CA 1
ATOM 1374 C C . PRO A 1 179 ? 5.173 -9.393 11.823 1.00 83.19 179 PRO A C 1
ATOM 1376 O O . PRO A 1 179 ? 5.793 -10.102 12.624 1.00 83.19 179 PRO A O 1
ATOM 1379 N N . ALA A 1 180 ? 4.189 -8.575 12.197 1.00 81.50 180 ALA A N 1
ATOM 1380 C CA . ALA A 1 180 ? 3.687 -8.567 13.560 1.00 81.50 180 ALA A CA 1
ATOM 1381 C C . ALA A 1 180 ? 3.179 -9.971 13.912 1.00 81.50 180 ALA A C 1
ATOM 1383 O O . ALA A 1 180 ? 2.415 -10.581 13.159 1.00 81.50 180 ALA A O 1
ATOM 1384 N N . ARG A 1 181 ? 3.616 -10.499 15.058 1.00 83.56 181 ARG A N 1
ATOM 1385 C CA . ARG A 1 181 ? 3.106 -11.781 15.541 1.00 83.56 181 ARG A CA 1
ATOM 1386 C C . ARG A 1 181 ? 1.639 -11.593 15.931 1.00 83.56 181 ARG A C 1
ATOM 1388 O O . ARG A 1 181 ? 1.358 -10.662 16.689 1.00 83.56 181 ARG A O 1
ATOM 1395 N N . PRO A 1 182 ? 0.720 -12.452 15.456 1.00 80.19 182 PRO A N 1
ATOM 1396 C CA . PRO A 1 182 ? -0.642 -12.455 15.960 1.00 80.19 182 PRO A CA 1
ATOM 1397 C C . PRO A 1 182 ? -0.618 -12.560 17.484 1.00 80.19 182 PRO A C 1
ATOM 1399 O O . PRO A 1 182 ? 0.083 -13.411 18.039 1.00 80.19 182 PRO A O 1
ATOM 1402 N N . LEU A 1 183 ? -1.355 -11.680 18.159 1.00 80.44 183 LEU A N 1
ATOM 1403 C CA . LEU A 1 183 ? -1.540 -11.812 19.597 1.00 80.44 183 LEU A CA 1
ATOM 1404 C C . LEU A 1 183 ? -2.420 -13.044 19.855 1.00 80.44 183 LEU A C 1
ATOM 1406 O O . LEU A 1 183 ? -3.426 -13.220 19.162 1.00 80.44 183 LEU A O 1
ATOM 1410 N N . PRO A 1 184 ? -2.063 -13.907 20.821 1.00 80.88 184 PRO A N 1
ATOM 1411 C CA . PRO A 1 184 ? -2.926 -15.015 21.198 1.00 80.88 184 PRO A CA 1
ATOM 1412 C C . PRO A 1 184 ? -4.234 -14.481 21.797 1.00 80.88 184 PRO A C 1
ATOM 1414 O O . PRO A 1 184 ? -4.247 -13.435 22.448 1.00 80.88 184 PRO A O 1
ATOM 1417 N N . GLY A 1 185 ? -5.327 -15.224 21.625 1.00 81.50 185 GLY A N 1
ATOM 1418 C CA . GLY A 1 185 ? -6.625 -14.906 22.223 1.00 81.50 185 GLY A CA 1
ATOM 1419 C C . GLY A 1 185 ? -7.750 -14.758 21.202 1.00 81.50 185 GLY A C 1
ATOM 1420 O O . GLY A 1 185 ? -7.629 -15.160 20.047 1.00 81.50 185 GLY A O 1
ATOM 1421 N N . ARG A 1 186 ? -8.877 -14.211 21.663 1.00 84.88 186 ARG A N 1
ATOM 1422 C CA . ARG A 1 186 ? -10.053 -13.895 20.842 1.00 84.88 186 ARG A CA 1
ATOM 1423 C C . ARG A 1 186 ? -10.173 -12.383 20.688 1.00 84.88 186 ARG A C 1
ATOM 1425 O O . ARG A 1 186 ? -9.730 -11.640 21.563 1.00 84.88 186 ARG A O 1
ATOM 1432 N N . ALA A 1 187 ? -10.780 -11.942 19.590 1.00 89.25 187 ALA A N 1
ATOM 1433 C CA . ALA A 1 187 ? -11.111 -10.536 19.408 1.00 89.25 187 ALA A CA 1
ATOM 1434 C C . ALA A 1 187 ? -11.988 -10.040 20.571 1.00 89.25 187 ALA A C 1
ATOM 1436 O O . ALA A 1 187 ? -12.905 -10.737 21.009 1.00 89.25 187 ALA A O 1
ATOM 1437 N N . SER A 1 188 ? -11.682 -8.844 21.071 1.00 93.81 188 SER A N 1
ATOM 1438 C CA . SER A 1 188 ? -12.492 -8.167 22.084 1.00 93.81 188 SER A CA 1
ATOM 1439 C C . SER A 1 188 ? -13.830 -7.748 21.460 1.00 93.81 188 SER A C 1
ATOM 1441 O O . SER A 1 188 ? -13.797 -7.032 20.458 1.00 93.81 188 SER A O 1
ATOM 1443 N N . PRO A 1 189 ? -14.996 -8.138 22.014 1.00 96.50 189 PRO A N 1
ATOM 1444 C CA . PRO A 1 189 ? -16.284 -7.593 21.581 1.00 96.50 189 PRO A CA 1
ATOM 1445 C C . PRO A 1 189 ? -16.447 -6.111 21.936 1.00 96.50 189 PRO A C 1
ATOM 1447 O O . PRO A 1 189 ? -17.315 -5.447 21.375 1.00 96.50 189 PRO A O 1
ATOM 1450 N N . VAL A 1 190 ? -15.630 -5.587 22.857 1.00 97.62 190 VAL A N 1
ATOM 1451 C CA . VAL A 1 190 ? -15.545 -4.147 23.100 1.00 97.62 190 VAL A CA 1
ATOM 1452 C C . VAL A 1 190 ? -14.586 -3.530 22.089 1.00 97.62 190 VAL A C 1
ATOM 1454 O O . VAL A 1 190 ? -13.444 -3.981 21.989 1.00 97.62 190 VAL A O 1
ATOM 1457 N N . VAL A 1 191 ? -15.027 -2.505 21.365 1.00 97.06 191 VAL A N 1
ATOM 1458 C CA . VAL A 1 191 ? -14.228 -1.785 20.361 1.00 97.06 191 VAL A CA 1
ATOM 1459 C C . VAL A 1 191 ? -14.168 -0.309 20.726 1.00 97.06 191 VAL A C 1
ATOM 1461 O O . VAL A 1 191 ? -15.162 0.270 21.150 1.00 97.06 191 VAL A O 1
ATOM 1464 N N . LEU A 1 192 ? -12.986 0.284 20.566 1.00 97.19 192 LEU A N 1
ATOM 1465 C CA . LEU A 1 192 ? -12.717 1.699 20.799 1.00 97.19 192 LEU A CA 1
ATOM 1466 C C . LEU A 1 192 ? -12.425 2.362 19.448 1.00 97.19 192 LEU A C 1
ATOM 1468 O O . LEU A 1 192 ? -11.577 1.867 18.704 1.00 97.19 192 LEU A O 1
ATOM 1472 N N . GLN A 1 193 ? -13.073 3.482 19.140 1.00 95.75 193 GLN A N 1
ATOM 1473 C CA . GLN A 1 193 ? -12.891 4.196 17.878 1.00 95.75 193 GLN A CA 1
ATOM 1474 C C . GLN A 1 193 ? -12.791 5.700 18.123 1.00 95.75 193 GLN A C 1
ATOM 1476 O O . GLN A 1 193 ? -13.751 6.322 18.555 1.00 95.75 193 GLN A O 1
ATOM 1481 N N . ALA A 1 194 ? -11.647 6.307 17.801 1.00 93.44 194 ALA A N 1
ATOM 1482 C CA . ALA A 1 194 ? -11.561 7.764 17.720 1.00 93.44 194 ALA A CA 1
ATOM 1483 C C . ALA A 1 194 ? -12.128 8.240 16.380 1.00 93.44 194 ALA A C 1
ATOM 1485 O O . ALA A 1 194 ? -11.635 7.823 15.328 1.00 93.44 194 ALA A O 1
ATOM 1486 N N . VAL A 1 195 ? -13.109 9.139 16.421 1.00 83.31 195 VAL A N 1
ATOM 1487 C CA . VAL A 1 195 ? -13.679 9.775 15.228 1.00 83.31 195 VAL A CA 1
ATOM 1488 C C . VAL A 1 195 ? -13.244 11.236 15.223 1.00 83.31 195 VAL A C 1
ATOM 1490 O O . VAL A 1 195 ? -13.651 12.010 16.079 1.00 83.31 195 VAL A O 1
ATOM 1493 N N . TRP A 1 196 ? -12.382 11.621 14.282 1.00 85.38 196 TRP A N 1
ATOM 1494 C CA . TRP A 1 196 ? -11.869 12.991 14.193 1.00 85.38 196 TRP A CA 1
ATOM 1495 C C . TRP A 1 196 ? -12.310 13.662 12.891 1.00 85.38 196 TRP A C 1
ATOM 1497 O O . TRP A 1 196 ? -12.405 12.979 11.866 1.00 85.38 196 TRP A O 1
ATOM 1507 N N . PRO A 1 197 ? -12.559 14.984 12.893 1.00 84.69 197 PRO A N 1
ATOM 1508 C CA . PRO A 1 197 ? -12.862 15.716 11.673 1.00 84.69 197 PRO A CA 1
ATOM 1509 C C . PRO A 1 197 ? -11.773 15.545 10.599 1.00 84.69 197 PRO A C 1
ATOM 1511 O O . PRO A 1 197 ? -10.568 15.585 10.878 1.00 84.69 197 PRO A O 1
ATOM 1514 N N . ALA A 1 198 ? -12.200 15.339 9.351 1.00 83.50 198 ALA A N 1
ATOM 1515 C CA . ALA A 1 198 ? -11.300 15.062 8.229 1.00 83.50 198 ALA A CA 1
ATOM 1516 C C . ALA A 1 198 ? -10.349 16.236 7.928 1.00 83.50 198 ALA A C 1
ATOM 1518 O O . ALA A 1 198 ? -9.182 16.022 7.601 1.00 83.50 198 ALA A O 1
ATOM 1519 N N . ASP A 1 199 ? -10.817 17.471 8.107 1.00 86.19 199 ASP A N 1
ATOM 1520 C CA . ASP A 1 199 ? -10.045 18.715 7.981 1.00 86.19 199 ASP A CA 1
ATOM 1521 C C . ASP A 1 199 ? -8.936 18.850 9.042 1.00 86.19 199 ASP A C 1
ATOM 1523 O O . ASP A 1 199 ? -7.953 19.570 8.845 1.00 86.19 199 ASP A O 1
ATOM 1527 N N . ARG A 1 200 ? -9.041 18.094 10.138 1.00 87.06 200 ARG A N 1
ATOM 1528 C CA . ARG A 1 200 ? -8.025 17.985 11.191 1.00 87.06 200 ARG A CA 1
ATOM 1529 C C . ARG A 1 200 ? -7.164 16.730 11.071 1.00 87.06 200 ARG A C 1
ATOM 1531 O O . ARG A 1 200 ? -6.483 16.362 12.026 1.00 87.06 200 ARG A O 1
ATOM 1538 N N . THR A 1 201 ? -7.141 16.069 9.917 1.00 87.94 201 THR A N 1
ATOM 1539 C CA . THR A 1 201 ? -6.311 14.878 9.687 1.00 87.94 201 THR A CA 1
ATOM 1540 C C . THR A 1 201 ? -5.173 15.171 8.710 1.00 87.94 201 THR A C 1
ATOM 1542 O O . THR A 1 201 ? -5.372 15.671 7.606 1.00 87.94 201 THR A O 1
ATOM 1545 N N . VAL A 1 202 ? -3.945 14.818 9.090 1.00 87.75 202 VAL A N 1
ATOM 1546 C CA . VAL A 1 202 ? -2.767 14.841 8.214 1.00 87.75 202 VAL A CA 1
ATOM 1547 C C . VAL A 1 202 ? -2.597 13.451 7.605 1.00 87.75 202 VAL A C 1
ATOM 1549 O O . VAL A 1 202 ? -1.866 12.611 8.133 1.00 87.75 202 VAL A O 1
ATOM 1552 N N . LEU A 1 203 ? -3.293 13.197 6.491 1.00 83.88 203 LEU A N 1
ATOM 1553 C CA . LEU A 1 203 ? -3.356 11.874 5.849 1.00 83.88 203 LEU A CA 1
ATOM 1554 C C . LEU A 1 203 ? -1.977 11.296 5.509 1.00 83.88 203 LEU A C 1
ATOM 1556 O O . LEU A 1 203 ? -1.734 10.117 5.745 1.00 83.88 203 LEU A O 1
ATOM 1560 N N . SER A 1 204 ? -1.046 12.127 5.031 1.00 81.94 204 SER A N 1
ATOM 1561 C CA . SER A 1 204 ? 0.327 11.704 4.705 1.00 81.94 204 SER A CA 1
ATOM 1562 C C . SER A 1 204 ? 1.110 11.173 5.909 1.00 81.94 204 SER A C 1
ATOM 1564 O O . SER A 1 204 ? 2.108 10.478 5.740 1.00 81.94 204 SER A O 1
ATOM 1566 N N . GLN A 1 205 ? 0.658 11.490 7.120 1.00 85.50 205 GLN A N 1
ATOM 1567 C CA . GLN A 1 205 ? 1.284 11.087 8.372 1.00 85.50 205 GLN A CA 1
ATOM 1568 C C . GLN A 1 205 ? 0.392 10.164 9.212 1.00 85.50 205 GLN A C 1
ATOM 1570 O O . GLN A 1 205 ? 0.819 9.714 10.277 1.00 85.50 205 GLN A O 1
ATOM 1575 N N . LEU A 1 206 ? -0.819 9.851 8.729 1.00 87.56 206 LEU A N 1
ATOM 1576 C CA . LEU A 1 206 ? -1.839 9.076 9.441 1.00 87.56 206 LEU A CA 1
ATOM 1577 C C . LEU A 1 206 ? -2.074 9.606 10.865 1.00 87.56 206 LEU A C 1
ATOM 1579 O O . LEU A 1 206 ? -2.116 8.826 11.815 1.00 87.56 206 LEU A O 1
ATOM 1583 N N . ALA A 1 207 ? -2.139 10.931 11.019 1.00 90.19 207 ALA A N 1
ATOM 1584 C CA . ALA A 1 207 ? -2.164 11.591 12.321 1.00 90.19 207 ALA A CA 1
ATOM 1585 C C . ALA A 1 207 ? -3.223 12.691 12.411 1.00 90.19 207 ALA A C 1
ATOM 1587 O O . ALA A 1 207 ? -3.497 13.385 11.432 1.00 90.19 207 ALA A O 1
ATOM 1588 N N . TYR A 1 208 ? -3.769 12.886 13.606 1.00 89.69 208 TYR A N 1
ATOM 1589 C CA . TYR A 1 208 ? -4.659 13.989 13.937 1.00 89.69 208 TYR A CA 1
ATOM 1590 C C . TYR A 1 208 ? -3.856 15.244 14.262 1.00 89.69 208 TYR A C 1
ATOM 1592 O O . TYR A 1 208 ? -2.927 15.225 15.072 1.00 89.69 208 TYR A O 1
ATOM 1600 N N . ARG A 1 209 ? -4.217 16.341 13.602 1.00 88.75 209 ARG A N 1
ATOM 1601 C CA . ARG A 1 209 ? -3.657 17.667 13.821 1.00 88.75 209 ARG A CA 1
ATOM 1602 C C . ARG A 1 209 ? -4.289 18.276 15.063 1.00 88.75 209 ARG A C 1
ATOM 1604 O O . ARG A 1 209 ? -5.513 18.358 15.153 1.00 88.75 209 ARG A O 1
ATOM 1611 N N . LEU A 1 210 ? -3.434 18.730 15.968 1.00 86.56 210 LEU A N 1
ATOM 1612 C CA . LEU A 1 210 ? -3.800 19.439 17.186 1.00 86.56 210 LEU A CA 1
ATOM 1613 C C . LEU A 1 210 ? -3.215 20.852 17.155 1.00 86.56 210 LEU A C 1
ATOM 1615 O O . LEU A 1 210 ? -2.102 21.054 16.649 1.00 86.56 210 LEU A O 1
ATOM 1619 N N . MET A 1 211 ? -3.960 21.817 17.692 1.00 80.06 211 MET A N 1
ATOM 1620 C CA . MET A 1 211 ? -3.507 23.202 17.789 1.00 80.06 211 MET A CA 1
ATOM 1621 C C . MET A 1 211 ? -2.516 23.366 18.945 1.00 80.06 211 MET A C 1
ATOM 1623 O O . MET A 1 211 ? -2.747 22.915 20.067 1.00 80.06 211 MET A O 1
ATOM 1627 N N . SER A 1 212 ? -1.380 24.014 18.677 1.00 74.44 212 SER A N 1
ATOM 1628 C CA . SER A 1 212 ? -0.365 24.261 19.706 1.00 74.44 212 SER A CA 1
ATOM 1629 C C . SER A 1 212 ? -0.910 25.155 20.824 1.00 74.44 212 SER A C 1
ATOM 1631 O O . SER A 1 212 ? -1.516 26.189 20.559 1.00 74.44 212 SER A O 1
ATOM 1633 N N . GLY A 1 213 ? -0.642 24.785 22.079 1.00 73.62 213 GLY A N 1
ATOM 1634 C CA . GLY A 1 213 ? -1.027 25.571 23.257 1.00 73.62 213 GLY A CA 1
ATOM 1635 C C . GLY A 1 213 ? -2.506 25.483 23.645 1.00 73.62 213 GLY A C 1
ATOM 1636 O O . GLY A 1 213 ? -2.906 26.136 24.605 1.00 73.62 213 GLY A O 1
ATOM 1637 N N . GLN A 1 214 ? -3.310 24.679 22.944 1.00 79.12 214 GLN A N 1
ATOM 1638 C CA . GLN A 1 214 ? -4.711 24.445 23.285 1.00 79.12 214 GLN A CA 1
ATOM 1639 C C . GLN A 1 214 ? -4.930 23.022 23.801 1.00 79.12 214 GLN A C 1
ATOM 1641 O O . GLN A 1 214 ? -4.267 22.072 23.384 1.00 79.12 214 GLN A O 1
ATOM 1646 N N . SER A 1 215 ? -5.876 22.904 24.731 1.00 87.00 215 SER A N 1
ATOM 1647 C CA . SER A 1 215 ? -6.431 21.621 25.146 1.00 87.00 215 SER A CA 1
ATOM 1648 C C . SER A 1 215 ? -7.370 21.126 24.057 1.00 87.00 215 SER A C 1
ATOM 1650 O O . SER A 1 215 ? -8.298 21.844 23.686 1.00 87.00 215 SER A O 1
ATOM 1652 N N . GLU A 1 216 ? -7.148 19.918 23.555 1.00 89.81 216 GLU A N 1
ATOM 1653 C CA . GLU A 1 216 ? -7.975 19.325 22.506 1.00 89.81 216 GLU A CA 1
ATOM 1654 C C . GLU A 1 216 ? -8.780 18.153 23.067 1.00 89.81 216 GLU A C 1
ATOM 1656 O O . GLU A 1 216 ? -8.306 17.383 23.908 1.00 89.81 216 GLU A O 1
ATOM 1661 N N . MET A 1 217 ? -10.018 18.017 22.596 1.00 90.88 217 MET A N 1
ATOM 1662 C CA . MET A 1 217 ? -10.962 17.003 23.060 1.00 90.88 217 MET A CA 1
ATOM 1663 C C . MET A 1 217 ? -11.301 16.048 21.923 1.00 90.88 217 MET A C 1
ATOM 1665 O O . MET A 1 217 ? -12.036 16.427 21.020 1.00 90.88 217 MET A O 1
ATOM 1669 N N . ILE A 1 218 ? -10.777 14.822 21.977 1.00 91.31 218 ILE A N 1
ATOM 1670 C CA . ILE A 1 218 ? -11.001 13.770 20.980 1.00 91.31 218 ILE A CA 1
ATOM 1671 C C . ILE A 1 218 ? -12.164 12.872 21.409 1.00 91.31 218 ILE A C 1
ATOM 1673 O O . ILE A 1 218 ? -12.028 12.191 22.429 1.00 91.31 218 ILE A O 1
ATOM 1677 N N . PRO A 1 219 ? -13.292 12.828 20.670 1.00 93.25 219 PRO A N 1
ATOM 1678 C CA . PRO A 1 219 ? -14.347 11.874 20.948 1.00 93.25 219 PRO A CA 1
ATOM 1679 C C . PRO A 1 219 ? -13.868 10.469 20.582 1.00 93.25 219 PRO A C 1
ATOM 1681 O O . PRO A 1 219 ? -13.254 10.220 19.537 1.00 93.25 219 PRO A O 1
ATOM 1684 N N . VAL A 1 220 ? -14.135 9.549 21.495 1.00 95.19 220 VAL A N 1
ATOM 1685 C CA . VAL A 1 220 ? -13.874 8.127 21.362 1.00 95.19 220 VAL A CA 1
ATOM 1686 C C . VAL A 1 220 ? -15.192 7.412 21.577 1.00 95.19 220 VAL A C 1
ATOM 1688 O O . VAL A 1 220 ? -15.757 7.456 22.666 1.00 95.19 220 VAL A O 1
ATOM 1691 N N . ASP A 1 221 ? -15.654 6.725 20.546 1.00 96.69 221 ASP A N 1
ATOM 1692 C CA . ASP A 1 221 ? -16.784 5.821 20.636 1.00 96.69 221 ASP A CA 1
ATOM 1693 C C . ASP A 1 221 ? -16.343 4.477 21.204 1.00 96.69 221 ASP A C 1
ATOM 1695 O O . ASP A 1 221 ? -15.335 3.893 20.792 1.00 96.69 221 ASP A O 1
ATOM 1699 N N . LEU A 1 222 ? -17.131 3.976 22.146 1.00 97.38 222 LEU A N 1
ATOM 1700 C CA . LEU A 1 222 ? -17.007 2.650 22.713 1.00 97.38 222 LEU A CA 1
ATOM 1701 C C . LEU A 1 222 ? -18.222 1.845 22.304 1.00 97.38 222 LEU A C 1
ATOM 1703 O O . LEU A 1 222 ? -19.351 2.234 22.584 1.00 97.38 222 LEU A O 1
ATOM 1707 N N . TYR A 1 223 ? -17.974 0.706 21.678 1.00 97.94 223 TYR A N 1
ATOM 1708 C CA . TYR A 1 223 ? -19.004 -0.225 21.248 1.00 97.94 223 TYR A CA 1
ATOM 1709 C C . TYR A 1 223 ? -18.891 -1.504 22.057 1.00 97.94 223 TYR A C 1
ATOM 1711 O O . TYR A 1 223 ? -17.784 -2.010 22.238 1.00 97.94 223 TYR A O 1
ATOM 1719 N N . ASN A 1 224 ? -20.019 -2.061 22.485 1.00 98.12 224 ASN A N 1
ATOM 1720 C CA . ASN A 1 224 ? -20.089 -3.415 23.019 1.00 98.12 224 ASN A CA 1
ATOM 1721 C C . ASN A 1 224 ? -20.875 -4.319 22.065 1.00 98.12 224 ASN A C 1
ATOM 1723 O O . ASN A 1 224 ? -22.098 -4.389 22.124 1.00 98.12 224 ASN A O 1
ATOM 1727 N N . PHE A 1 225 ? -20.166 -5.068 21.224 1.00 97.75 225 PHE A N 1
ATOM 1728 C CA . PHE A 1 225 ? -20.773 -6.014 20.284 1.00 97.75 225 PHE A CA 1
ATOM 1729 C C . PHE A 1 225 ? -21.126 -7.371 20.910 1.00 97.75 225 PHE A C 1
ATOM 1731 O O . PHE A 1 225 ? -21.460 -8.314 20.196 1.00 97.75 225 PHE A O 1
ATOM 1738 N N . SER A 1 226 ? -21.032 -7.512 22.235 1.00 96.62 226 SER A N 1
ATOM 1739 C CA . SER A 1 226 ? -21.482 -8.725 22.916 1.00 96.62 226 SER A CA 1
ATOM 1740 C C . SER A 1 226 ? -22.974 -8.669 23.254 1.00 96.62 226 SER A C 1
ATOM 1742 O O . SER A 1 226 ? -23.579 -7.602 23.344 1.00 96.62 226 SER A O 1
ATOM 1744 N N . GLY A 1 227 ? -23.556 -9.841 23.514 1.00 97.25 227 GLY A N 1
ATOM 1745 C CA . GLY A 1 227 ? -24.919 -9.971 24.037 1.00 97.25 227 GLY A CA 1
ATOM 1746 C C . GLY A 1 227 ? -25.038 -9.742 25.549 1.00 97.25 227 GLY A C 1
ATOM 1747 O O . GLY A 1 227 ? -26.074 -10.059 26.122 1.00 97.25 227 GLY A O 1
ATOM 1748 N N . GLN A 1 228 ? -23.988 -9.257 26.220 1.00 97.44 228 GLN A N 1
ATOM 1749 C CA . GLN A 1 228 ? -23.958 -9.107 27.675 1.00 97.44 228 GLN A CA 1
ATOM 1750 C C . GLN A 1 228 ? -23.515 -7.706 28.087 1.00 97.44 228 GLN A C 1
ATOM 1752 O O . GLN A 1 228 ? -22.788 -7.021 27.374 1.00 97.44 228 GLN A O 1
ATOM 1757 N N . HIS A 1 229 ? -23.942 -7.287 29.274 1.00 97.69 229 HIS A N 1
ATOM 1758 C CA . HIS A 1 229 ? -23.444 -6.073 29.905 1.00 97.69 229 HIS A CA 1
ATOM 1759 C C . HIS A 1 229 ? -21.976 -6.246 30.328 1.00 97.69 229 HIS A C 1
ATOM 1761 O O . HIS A 1 229 ? -21.607 -7.272 30.906 1.00 97.69 229 HIS A O 1
ATOM 1767 N N . VAL A 1 230 ? -21.145 -5.234 30.080 1.00 98.00 230 VAL A N 1
ATOM 1768 C CA . VAL A 1 230 ? -19.713 -5.246 30.399 1.00 98.00 230 VAL A CA 1
ATOM 1769 C C . VAL A 1 230 ? -19.332 -4.048 31.256 1.00 98.00 230 VAL A C 1
ATOM 1771 O O . VAL A 1 230 ? -19.873 -2.954 31.121 1.00 98.00 230 VAL A O 1
ATOM 1774 N N . ARG A 1 231 ? -18.356 -4.253 32.140 1.00 97.81 231 ARG A N 1
ATOM 1775 C CA . ARG A 1 231 ? -17.749 -3.203 32.963 1.00 97.81 231 ARG A CA 1
ATOM 1776 C C . ARG A 1 231 ? -16.250 -3.264 32.801 1.00 97.81 231 ARG A C 1
ATOM 1778 O O . ARG A 1 231 ? -15.678 -4.355 32.796 1.00 97.81 231 ARG A O 1
ATOM 1785 N N . GLY A 1 232 ? -15.615 -2.108 32.704 1.00 96.62 232 GLY A N 1
ATOM 1786 C CA . GLY A 1 232 ? -14.181 -2.057 32.515 1.00 96.62 232 GLY A CA 1
ATOM 1787 C C . GLY A 1 232 ? -13.530 -0.800 33.039 1.00 96.62 232 GLY A C 1
ATOM 1788 O O . GLY A 1 232 ? -14.170 0.163 33.471 1.00 96.62 232 GLY A O 1
ATOM 1789 N N . ARG A 1 233 ? -12.203 -0.846 33.004 1.00 97.75 233 ARG A N 1
ATOM 1790 C CA . ARG A 1 233 ? -11.339 0.279 33.330 1.00 97.75 233 ARG A CA 1
ATOM 1791 C C . ARG A 1 233 ? -10.531 0.663 32.101 1.00 97.75 233 ARG A C 1
ATOM 1793 O O . ARG A 1 233 ? -10.087 -0.224 31.372 1.00 97.75 233 ARG A O 1
ATOM 1800 N N . LEU A 1 234 ? -10.360 1.961 31.892 1.00 97.00 234 LEU A N 1
ATOM 1801 C CA . LEU A 1 234 ? -9.536 2.517 30.828 1.00 97.00 234 LEU A CA 1
ATOM 1802 C C . LEU A 1 234 ? -8.257 3.120 31.406 1.00 97.00 234 LEU A C 1
ATOM 1804 O O . LEU A 1 234 ? -8.247 3.660 32.516 1.00 97.00 234 LEU A O 1
ATOM 1808 N N . TRP A 1 235 ? -7.186 3.043 30.624 1.00 96.12 235 TRP A N 1
ATOM 1809 C CA . TRP A 1 235 ? -5.908 3.686 30.894 1.00 96.12 235 TRP A CA 1
ATOM 1810 C C . TRP A 1 235 ? -5.357 4.284 29.618 1.00 96.12 235 TRP A C 1
ATOM 1812 O O . TRP A 1 235 ? -5.499 3.707 28.540 1.00 96.12 235 TRP A O 1
ATOM 1822 N N . VAL A 1 236 ? -4.658 5.402 29.763 1.00 95.38 236 VAL A N 1
ATOM 1823 C CA . VAL A 1 236 ? -3.968 6.043 28.654 1.00 95.38 236 VAL A CA 1
ATOM 1824 C C . VAL A 1 236 ? -2.463 6.004 28.877 1.00 95.38 236 VAL A C 1
ATOM 1826 O O . VAL A 1 236 ? -1.980 6.293 29.970 1.00 95.38 236 VAL A O 1
ATOM 1829 N N . ALA A 1 237 ? -1.727 5.640 27.833 1.00 93.88 237 ALA A N 1
ATOM 1830 C CA . ALA A 1 237 ? -0.293 5.852 27.752 1.00 93.88 237 ALA A CA 1
ATOM 1831 C C . ALA A 1 237 ? -0.049 7.038 26.817 1.00 93.88 237 ALA A C 1
ATOM 1833 O O . ALA A 1 237 ? -0.407 6.993 25.634 1.00 93.88 237 ALA A O 1
ATOM 1834 N N . SER A 1 238 ? 0.521 8.109 27.369 1.00 90.00 238 SER A N 1
ATOM 1835 C CA . SER A 1 238 ? 0.828 9.326 26.628 1.00 90.00 238 SER A CA 1
ATOM 1836 C C . SER A 1 238 ? 2.300 9.377 26.198 1.00 90.00 238 SER A C 1
ATOM 1838 O O . SER A 1 238 ? 3.176 8.854 26.896 1.00 90.00 238 SER A O 1
ATOM 1840 N N . PRO A 1 239 ? 2.597 10.015 25.053 1.00 87.56 239 PRO A N 1
ATOM 1841 C CA . PRO A 1 239 ? 3.965 10.336 24.681 1.00 87.56 239 PRO A CA 1
ATOM 1842 C C . PRO A 1 239 ? 4.591 11.354 25.650 1.00 87.56 239 PRO A C 1
ATOM 1844 O O . PRO A 1 239 ? 3.903 12.037 26.412 1.00 87.56 239 PRO A O 1
ATOM 1847 N N . ARG A 1 240 ? 5.925 11.473 25.629 1.00 84.81 240 ARG A N 1
ATOM 1848 C CA . ARG A 1 240 ? 6.642 12.433 26.486 1.00 84.81 240 ARG A CA 1
ATOM 1849 C C . ARG A 1 240 ? 6.191 13.867 26.181 1.00 84.81 240 ARG A C 1
ATOM 1851 O O . ARG A 1 240 ? 6.109 14.256 25.025 1.00 84.81 240 ARG A O 1
ATOM 1858 N N . GLY A 1 241 ? 5.931 14.658 27.222 1.00 84.00 241 GLY A N 1
ATOM 1859 C CA . GLY A 1 241 ? 5.460 16.046 27.078 1.00 84.00 241 GLY A CA 1
ATOM 1860 C C . GLY A 1 241 ? 3.965 16.187 26.765 1.00 84.00 241 GLY A C 1
ATOM 1861 O O . GLY A 1 241 ? 3.488 17.303 26.562 1.00 84.00 241 GLY A O 1
ATOM 1862 N N . TRP A 1 242 ? 3.221 15.077 26.755 1.00 86.31 242 TRP A N 1
ATOM 1863 C CA . TRP A 1 242 ? 1.770 15.072 26.623 1.00 86.31 242 TRP A CA 1
ATOM 1864 C C . TRP A 1 242 ? 1.110 14.667 27.933 1.00 86.31 242 TRP A C 1
ATOM 1866 O O . TRP A 1 242 ? 1.417 13.621 28.515 1.00 86.31 242 TRP A O 1
ATOM 1876 N N . LYS A 1 243 ? 0.134 15.465 28.353 1.00 89.75 243 LYS A N 1
ATOM 1877 C CA . LYS A 1 243 ? -0.818 15.105 29.392 1.00 89.75 243 LYS A CA 1
ATOM 1878 C C . LYS A 1 243 ? -2.106 14.684 28.704 1.00 89.75 243 LYS A C 1
ATOM 1880 O O . LYS A 1 243 ? -2.753 15.480 28.036 1.00 89.75 243 LYS A O 1
ATOM 1885 N N . VAL A 1 244 ? -2.455 13.412 28.850 1.00 91.81 244 VAL A N 1
ATOM 1886 C CA . VAL A 1 244 ? -3.684 12.859 28.284 1.00 91.81 244 VAL A CA 1
ATOM 1887 C C . VAL A 1 244 ? -4.541 12.322 29.418 1.00 91.81 244 VAL A C 1
ATOM 1889 O O . VAL A 1 244 ? -4.025 11.659 30.319 1.00 91.81 244 VAL A O 1
ATOM 1892 N N . SER A 1 245 ? -5.838 12.610 29.394 1.00 92.44 245 SER A N 1
ATOM 1893 C CA . SER A 1 245 ? -6.792 12.087 30.367 1.00 92.44 245 SER A CA 1
ATOM 1894 C C . SER A 1 245 ? -8.022 11.494 29.690 1.00 92.44 245 SER A C 1
ATOM 1896 O O . SER A 1 245 ? -8.454 11.930 28.625 1.00 92.44 245 SER A O 1
ATOM 1898 N N . CYS A 1 246 ? -8.571 10.459 30.320 1.00 92.81 246 CYS A N 1
ATOM 1899 C CA . CYS A 1 246 ? -9.785 9.774 29.897 1.00 92.81 246 CYS A CA 1
ATOM 1900 C C . CYS A 1 246 ? -10.614 9.387 31.131 1.00 92.81 246 CYS A C 1
ATOM 1902 O O . CYS A 1 246 ? -10.064 9.315 32.239 1.00 92.81 246 CYS A O 1
ATOM 1904 N N . PRO A 1 247 ? -11.916 9.108 30.965 1.00 90.38 247 PRO A N 1
ATOM 1905 C CA . PRO A 1 247 ? -12.730 8.520 32.019 1.00 90.38 247 PRO A CA 1
ATOM 1906 C C . PRO A 1 247 ? -12.155 7.172 32.460 1.00 90.38 247 PRO A C 1
ATOM 1908 O O . PRO A 1 247 ? -11.892 6.294 31.645 1.00 90.38 247 PRO A O 1
ATOM 1911 N N . GLY A 1 248 ? -11.942 7.000 33.766 1.00 89.31 248 GLY A N 1
ATOM 1912 C CA . GLY A 1 248 ? -11.250 5.817 34.280 1.00 89.31 248 GLY A CA 1
ATOM 1913 C C . GLY A 1 248 ? -12.093 4.540 34.282 1.00 89.31 248 GLY A C 1
ATOM 1914 O O . GLY A 1 248 ? -11.531 3.459 34.146 1.00 89.31 248 GLY A O 1
ATOM 1915 N N . ARG A 1 249 ? -13.416 4.623 34.461 1.00 95.75 249 ARG A N 1
ATOM 1916 C CA . ARG A 1 249 ? -14.334 3.468 34.504 1.00 95.75 249 ARG A CA 1
ATOM 1917 C C . ARG A 1 249 ? -15.477 3.669 33.522 1.00 95.75 249 ARG A C 1
ATOM 1919 O O . ARG A 1 249 ? -15.947 4.792 33.373 1.00 95.75 249 ARG A O 1
ATOM 1926 N N . VAL A 1 250 ? -15.916 2.577 32.901 1.00 96.44 250 VAL A N 1
ATOM 1927 C CA . VAL A 1 250 ? -16.996 2.576 31.909 1.00 96.44 250 VAL A CA 1
ATOM 1928 C C . VAL A 1 250 ? -17.843 1.319 32.077 1.00 96.44 250 VAL A C 1
ATOM 1930 O O . VAL A 1 250 ? -17.312 0.243 32.371 1.00 96.44 250 VAL A O 1
ATOM 1933 N N . GLU A 1 251 ? -19.146 1.458 31.867 1.00 97.31 251 GLU A N 1
ATOM 1934 C CA . GLU A 1 251 ? -20.101 0.355 31.787 1.00 97.31 251 GLU A CA 1
ATOM 1935 C C . GLU A 1 251 ? -20.837 0.455 30.454 1.00 97.31 251 GLU A C 1
ATOM 1937 O O . GLU A 1 251 ? -21.203 1.554 30.058 1.00 97.31 251 GLU A O 1
ATOM 1942 N N . LEU A 1 252 ? -21.014 -0.669 29.760 1.00 97.75 252 LEU A N 1
ATOM 1943 C CA . LEU A 1 252 ? -21.701 -0.725 28.470 1.00 97.75 252 LEU A CA 1
ATOM 1944 C C . LEU A 1 252 ? -22.718 -1.867 28.499 1.00 97.75 252 LEU A C 1
ATOM 1946 O O . LEU A 1 252 ? -22.374 -3.023 28.770 1.00 97.75 252 LEU A O 1
ATOM 1950 N N . LYS A 1 253 ? -23.971 -1.576 28.171 1.00 98.38 253 LYS A N 1
ATOM 1951 C CA . LYS A 1 253 ? -25.015 -2.569 27.901 1.00 98.38 253 LYS A CA 1
ATOM 1952 C C . LYS A 1 253 ? -24.693 -3.349 26.628 1.00 98.38 253 LYS A C 1
ATOM 1954 O O . LYS A 1 253 ? -23.840 -2.963 25.829 1.00 98.38 253 LYS A O 1
ATOM 1959 N N . ALA A 1 254 ? -25.366 -4.481 26.456 1.00 98.12 254 ALA A N 1
ATOM 1960 C CA . ALA A 1 254 ? -25.270 -5.269 25.232 1.00 98.12 254 ALA A CA 1
ATOM 1961 C C . ALA A 1 254 ? -25.680 -4.418 24.018 1.00 98.12 254 ALA A C 1
ATOM 1963 O O . ALA A 1 254 ? -26.725 -3.768 24.054 1.00 98.12 254 ALA A O 1
ATOM 1964 N N . GLY A 1 255 ? -24.856 -4.403 22.969 1.00 97.06 255 GLY A N 1
ATOM 1965 C CA . GLY A 1 255 ? -25.090 -3.613 21.755 1.00 97.06 255 GLY A CA 1
ATOM 1966 C C . GLY A 1 255 ? -24.935 -2.097 21.916 1.00 97.06 255 GLY A C 1
ATOM 1967 O O . GLY A 1 255 ? -25.192 -1.367 20.961 1.00 97.06 255 GLY A O 1
ATOM 1968 N N . GLU A 1 256 ? -24.547 -1.598 23.093 1.00 98.19 256 GLU A N 1
ATOM 1969 C CA . GLU A 1 256 ? -24.471 -0.158 23.341 1.00 98.19 256 GLU A CA 1
ATOM 1970 C C . GLU A 1 256 ? -23.279 0.484 22.628 1.00 98.19 256 GLU A C 1
ATOM 1972 O O . GLU A 1 256 ? -22.179 -0.077 22.572 1.00 98.19 256 GLU A O 1
ATOM 1977 N N . ARG A 1 257 ? -23.521 1.702 22.132 1.00 97.50 257 ARG A N 1
ATOM 1978 C CA . ARG A 1 257 ? -22.495 2.678 21.781 1.00 97.50 257 ARG A CA 1
ATOM 1979 C C . ARG A 1 257 ? -22.530 3.797 22.816 1.00 97.50 257 ARG A C 1
ATOM 1981 O O . ARG A 1 257 ? -23.569 4.428 22.993 1.00 97.50 257 ARG A O 1
ATOM 1988 N N . GLN A 1 258 ? -21.390 4.079 23.430 1.00 96.44 258 GLN A N 1
ATOM 1989 C CA . GLN A 1 258 ? -21.205 5.221 24.318 1.00 96.44 258 GLN A CA 1
ATOM 1990 C C . GLN A 1 258 ? -20.016 6.056 23.849 1.00 96.44 258 GLN A C 1
ATOM 1992 O O . GLN A 1 258 ? -18.930 5.522 23.634 1.00 96.44 258 GLN A O 1
ATOM 1997 N N . GLU A 1 259 ? -20.202 7.367 23.736 1.00 95.94 259 GLU A N 1
ATOM 1998 C CA . GLU A 1 259 ? -19.107 8.297 23.469 1.00 95.94 259 GLU A CA 1
ATOM 1999 C C . GLU A 1 259 ? -18.439 8.729 24.783 1.00 95.94 259 GLU A C 1
ATOM 2001 O O . GLU A 1 259 ? -19.104 9.010 25.784 1.00 95.94 259 GLU A O 1
ATOM 2006 N N . LEU A 1 260 ? -17.109 8.792 24.779 1.00 93.94 260 LEU A N 1
ATOM 2007 C CA . LEU A 1 260 ? -16.295 9.387 25.834 1.00 93.94 260 LEU A CA 1
ATOM 2008 C C . LEU A 1 260 ? -15.313 10.380 25.223 1.00 93.94 260 LEU A C 1
ATOM 2010 O O . LEU A 1 260 ? -14.901 10.255 24.074 1.00 93.94 260 LEU A O 1
ATOM 2014 N N . THR A 1 261 ? -14.863 11.337 26.026 1.00 92.88 261 THR A N 1
ATOM 2015 C CA . THR A 1 261 ? -13.880 12.327 25.587 1.00 92.88 261 THR A CA 1
ATOM 2016 C C . THR A 1 261 ? -12.485 11.993 26.105 1.00 92.88 261 THR A C 1
ATOM 2018 O O . THR A 1 261 ? -12.267 11.855 27.311 1.00 92.88 261 THR A O 1
ATOM 2021 N N . LEU A 1 262 ? -11.523 11.911 25.189 1.00 93.75 262 LEU A N 1
ATOM 2022 C CA . LEU A 1 262 ? -10.096 11.891 25.479 1.00 93.75 262 LEU A CA 1
ATOM 2023 C C . LEU A 1 262 ? -9.576 13.331 25.427 1.00 93.75 262 LEU A C 1
ATOM 2025 O O . LEU A 1 262 ? -9.625 13.970 24.380 1.00 93.75 262 LEU A O 1
ATOM 2029 N N . ARG A 1 263 ? -9.075 13.855 26.545 1.00 93.12 263 ARG A N 1
ATOM 2030 C CA . ARG A 1 263 ? -8.519 15.212 26.614 1.00 93.12 263 ARG A CA 1
ATOM 2031 C C . ARG A 1 263 ? -7.006 15.166 26.464 1.00 93.12 263 ARG A C 1
ATOM 2033 O O . ARG A 1 263 ? -6.349 14.408 27.176 1.00 93.12 263 ARG A O 1
ATOM 2040 N N . LEU A 1 264 ? -6.466 15.965 25.551 1.00 91.38 264 LEU A N 1
ATOM 2041 C CA . LEU A 1 264 ? -5.042 16.040 25.250 1.00 91.38 264 LEU A CA 1
ATOM 2042 C C . LEU A 1 264 ? -4.540 17.462 25.483 1.00 91.38 264 LEU A C 1
ATOM 2044 O O . LEU A 1 264 ? -5.015 18.409 24.865 1.00 91.38 264 LEU A O 1
ATOM 2048 N N . ASP A 1 265 ? -3.529 17.580 26.333 1.00 87.69 265 ASP A N 1
ATOM 2049 C CA . ASP A 1 265 ? -2.803 18.810 26.607 1.00 87.69 265 ASP A CA 1
ATOM 2050 C C . ASP A 1 265 ? -1.325 18.580 26.273 1.00 87.69 265 ASP A C 1
ATOM 2052 O O . ASP A 1 265 ? -0.674 17.705 26.856 1.00 87.69 265 ASP A O 1
ATOM 2056 N N . ARG A 1 266 ? -0.761 19.364 25.348 1.00 80.62 266 ARG A N 1
ATOM 2057 C CA . ARG A 1 266 ? 0.689 19.352 25.116 1.00 80.62 266 ARG A CA 1
ATOM 2058 C C . ARG A 1 266 ? 1.355 20.414 25.977 1.00 80.62 266 ARG A C 1
ATOM 2060 O O . ARG A 1 266 ? 1.128 21.607 25.794 1.0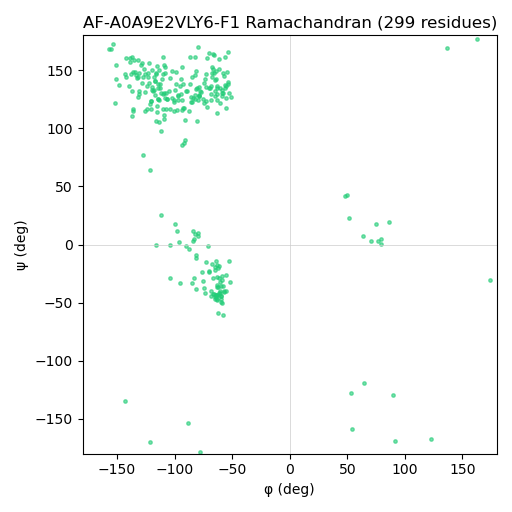0 80.62 266 ARG A O 1
ATOM 2067 N N . THR A 1 267 ? 2.221 19.988 26.886 1.00 68.94 267 THR A N 1
ATOM 2068 C CA . THR A 1 267 ? 3.031 20.895 27.701 1.00 68.94 267 THR A CA 1
ATOM 2069 C C . THR A 1 267 ? 4.368 21.124 26.990 1.00 68.94 267 THR A C 1
ATOM 2071 O O . THR A 1 267 ? 5.315 20.371 27.206 1.00 68.94 267 THR A O 1
ATOM 2074 N N . GLY A 1 268 ? 4.435 22.113 26.088 1.00 64.12 268 GLY A N 1
ATOM 2075 C CA . GLY A 1 268 ? 5.671 22.534 25.402 1.00 64.12 268 GLY A CA 1
ATOM 2076 C C . GLY A 1 268 ? 5.523 22.789 23.895 1.00 64.12 268 GLY A C 1
ATOM 2077 O O . GLY A 1 268 ? 4.507 22.445 23.290 1.00 64.12 268 GLY A O 1
ATOM 2078 N N . THR A 1 269 ? 6.549 23.385 23.279 1.00 59.06 269 THR A N 1
ATOM 2079 C CA . THR A 1 269 ? 6.631 23.578 21.823 1.00 59.06 269 THR A CA 1
ATOM 2080 C C . THR A 1 269 ? 6.900 22.236 21.148 1.00 59.06 269 THR A C 1
ATOM 2082 O O . THR A 1 269 ? 7.867 21.538 21.449 1.00 59.06 269 THR A O 1
ATOM 2085 N N . GLY A 1 270 ? 5.972 21.808 20.298 1.00 58.09 270 GLY A N 1
ATOM 2086 C CA . GLY A 1 270 ? 6.000 20.467 19.738 1.00 58.09 270 GLY A CA 1
ATOM 2087 C C . GLY A 1 270 ? 6.938 20.280 18.558 1.00 58.09 270 GLY A C 1
ATOM 2088 O O . GLY A 1 270 ? 7.150 21.196 17.773 1.00 58.09 270 GLY A O 1
ATOM 2089 N N . GLY A 1 271 ? 7.466 19.062 18.425 1.00 63.28 271 GLY A N 1
ATOM 2090 C CA . GLY A 1 271 ? 8.138 18.622 17.205 1.00 63.28 271 GLY A CA 1
ATOM 2091 C C . GLY A 1 271 ? 7.144 18.378 16.065 1.00 63.28 271 GLY A C 1
ATOM 2092 O O . GLY A 1 271 ? 5.952 18.168 16.289 1.00 63.28 271 GLY A O 1
ATOM 2093 N N . SER A 1 272 ? 7.649 18.372 14.832 1.00 69.75 272 SER A N 1
ATOM 2094 C CA . SER A 1 272 ? 6.872 18.139 13.606 1.00 69.75 272 SER A CA 1
ATOM 2095 C C . SER A 1 272 ? 6.635 16.657 13.283 1.00 69.75 272 SER A C 1
ATOM 2097 O O . SER A 1 272 ? 6.092 16.340 12.226 1.00 69.75 272 SER A O 1
ATOM 2099 N N . SER A 1 273 ? 7.053 15.734 14.152 1.00 83.00 273 SER A N 1
ATOM 2100 C CA . SER A 1 273 ? 6.842 14.297 13.973 1.00 83.00 273 SER A CA 1
ATOM 2101 C C . SER A 1 273 ? 5.574 13.827 14.697 1.00 83.00 273 SER A C 1
ATOM 2103 O O . SER A 1 273 ? 5.293 14.292 15.804 1.00 83.00 273 SER A O 1
ATOM 2105 N N . PRO A 1 274 ? 4.798 12.886 14.125 1.00 89.44 274 PRO A N 1
ATOM 2106 C CA . PRO A 1 274 ? 3.632 12.360 14.814 1.00 89.44 274 PRO A CA 1
ATOM 2107 C C . PRO A 1 274 ? 4.023 11.445 15.965 1.00 89.44 274 PRO A C 1
ATOM 2109 O O . PRO A 1 274 ? 4.830 10.525 15.802 1.00 89.44 274 PRO A O 1
ATOM 2112 N N . GLU A 1 275 ? 3.347 11.630 17.086 1.00 91.25 275 GLU A N 1
ATOM 2113 C CA . GLU A 1 275 ? 3.498 10.853 18.310 1.00 91.25 275 GLU A CA 1
ATOM 2114 C C . GLU A 1 275 ? 2.262 9.974 18.519 1.00 91.25 275 GLU A C 1
ATOM 2116 O O . GLU A 1 275 ? 1.190 10.273 18.001 1.00 91.25 275 GLU A O 1
ATOM 2121 N N . THR A 1 276 ? 2.395 8.856 19.233 1.00 94.31 276 THR A N 1
ATOM 2122 C CA . THR A 1 276 ? 1.288 7.894 19.391 1.00 94.31 276 THR A CA 1
ATOM 2123 C C . THR A 1 276 ? 0.715 7.952 20.798 1.00 94.31 276 THR A C 1
ATOM 2125 O O . THR A 1 276 ? 1.459 7.861 21.772 1.00 94.31 276 THR A O 1
ATOM 2128 N N . VAL A 1 277 ? -0.607 8.065 20.891 1.00 93.94 277 VAL A N 1
ATOM 2129 C CA . VAL A 1 277 ? -1.379 7.927 22.128 1.00 93.94 277 VAL A CA 1
ATOM 2130 C C . VAL A 1 277 ? -2.068 6.566 22.103 1.00 93.94 277 VAL A C 1
ATOM 2132 O O . VAL A 1 277 ? -2.682 6.195 21.100 1.00 93.94 277 VAL A O 1
ATOM 2135 N N . PHE A 1 278 ? -1.971 5.823 23.206 1.00 96.06 278 PHE A N 1
ATOM 2136 C CA . PHE A 1 278 ? -2.647 4.535 23.361 1.00 96.06 278 PHE A CA 1
ATOM 2137 C C . PHE A 1 278 ? -3.696 4.618 24.461 1.00 96.06 278 PHE A C 1
ATOM 2139 O O . PHE A 1 278 ? -3.366 4.945 25.598 1.00 96.06 278 PHE A O 1
ATOM 2146 N N . LEU A 1 279 ? -4.935 4.263 24.140 1.00 96.12 279 LEU A N 1
ATOM 2147 C CA . LEU A 1 279 ? -6.006 4.047 25.105 1.00 96.12 279 LEU A CA 1
ATOM 2148 C C . LEU A 1 279 ? -6.270 2.542 25.195 1.00 96.12 279 LEU A C 1
ATOM 2150 O O . LEU A 1 279 ? -6.663 1.914 24.216 1.00 96.12 279 LEU A O 1
ATOM 2154 N N . THR A 1 280 ? -6.044 1.967 26.370 1.00 96.00 280 THR A N 1
ATOM 2155 C CA . THR A 1 280 ? -6.209 0.535 26.634 1.00 96.00 280 THR A CA 1
ATOM 2156 C C . THR A 1 280 ? -7.341 0.326 27.626 1.00 96.00 280 THR A C 1
ATOM 2158 O O . THR A 1 280 ? -7.434 1.041 28.621 1.00 96.00 280 THR A O 1
ATOM 2161 N N . GLY A 1 281 ? -8.179 -0.678 27.384 1.00 95.81 281 GLY A N 1
ATOM 2162 C CA . GLY A 1 281 ? -9.216 -1.116 28.309 1.00 95.81 281 GLY A CA 1
ATOM 2163 C C . GLY A 1 281 ? -8.931 -2.479 28.932 1.00 95.81 281 GLY A C 1
ATOM 2164 O O . GLY A 1 281 ? -8.163 -3.281 28.408 1.00 95.81 281 GLY A O 1
ATOM 2165 N N . ASN A 1 282 ? -9.597 -2.768 30.045 1.00 96.31 282 ASN A N 1
ATOM 2166 C CA . ASN A 1 282 ? -9.744 -4.116 30.591 1.00 96.31 282 ASN A CA 1
ATOM 2167 C C . ASN A 1 282 ? -11.191 -4.289 31.044 1.00 96.31 282 ASN A C 1
ATOM 2169 O O . ASN A 1 282 ? -11.605 -3.674 32.028 1.00 96.31 282 ASN A O 1
ATOM 2173 N N . PHE A 1 283 ? -11.926 -5.124 30.315 1.00 96.44 283 PHE A N 1
ATOM 2174 C CA . PHE A 1 283 ? -13.337 -5.439 30.536 1.00 96.44 283 PHE A CA 1
ATOM 2175 C C . PHE A 1 283 ? -13.518 -6.894 31.006 1.00 96.44 283 PHE A C 1
ATOM 2177 O O . PHE A 1 283 ? -14.553 -7.521 30.782 1.00 96.44 283 PHE A O 1
ATOM 2184 N N . GLY A 1 284 ? -12.484 -7.466 31.638 1.00 94.38 284 GLY A N 1
ATOM 2185 C CA . GLY A 1 284 ? -12.507 -8.830 32.157 1.00 94.38 284 GLY A CA 1
ATOM 2186 C C . GLY A 1 284 ? -12.648 -9.860 31.037 1.00 94.38 284 GLY A C 1
ATOM 2187 O O . GLY A 1 284 ? -11.798 -9.944 30.149 1.00 94.38 284 GLY A O 1
ATOM 2188 N N . TRP A 1 285 ? -13.730 -10.639 31.076 1.00 93.56 285 TRP A N 1
ATOM 2189 C CA . TRP A 1 285 ? -14.028 -11.662 30.069 1.00 93.56 285 TRP A CA 1
ATOM 2190 C C . TRP A 1 285 ? -14.219 -11.072 28.662 1.00 93.56 285 TRP A C 1
ATOM 2192 O O . TRP A 1 285 ? -13.908 -11.738 27.678 1.00 93.56 285 TRP A O 1
ATOM 2202 N N . ALA A 1 286 ? -14.675 -9.816 28.566 1.00 94.19 286 ALA A N 1
ATOM 2203 C CA . ALA A 1 286 ? -14.889 -9.115 27.301 1.00 94.19 286 ALA A CA 1
ATOM 2204 C C . ALA A 1 286 ? -13.589 -8.545 26.702 1.00 94.19 286 ALA A C 1
ATOM 2206 O O . ALA A 1 286 ? -13.619 -7.850 25.692 1.00 94.19 286 ALA A O 1
ATOM 2207 N N . GLY A 1 287 ? -12.436 -8.864 27.294 1.00 93.44 287 GLY A N 1
ATOM 2208 C CA . GLY A 1 287 ? -11.130 -8.620 26.701 1.00 93.44 287 GLY A CA 1
ATOM 2209 C C . GLY A 1 287 ? -10.497 -7.282 27.071 1.00 93.44 287 GLY A C 1
ATOM 2210 O O . GLY A 1 287 ? -10.892 -6.586 28.012 1.00 93.44 287 GLY A O 1
ATOM 2211 N N . LYS A 1 288 ? -9.422 -6.973 26.343 1.00 94.38 288 LYS A N 1
ATOM 2212 C CA . LYS A 1 288 ? -8.547 -5.821 26.575 1.00 94.38 288 LYS A CA 1
ATOM 2213 C C . LYS A 1 288 ? -8.392 -5.021 25.280 1.00 94.38 288 LYS A C 1
ATOM 2215 O O . LYS A 1 288 ? -7.396 -5.205 24.578 1.00 94.38 288 LYS A O 1
ATOM 2220 N N . PRO A 1 289 ? -9.395 -4.217 24.898 1.00 94.81 289 PRO A N 1
ATOM 2221 C CA . PRO A 1 289 ? -9.327 -3.459 23.660 1.00 94.81 289 PRO A CA 1
ATOM 2222 C C . PRO A 1 289 ? -8.239 -2.390 23.729 1.00 94.81 289 PRO A C 1
ATOM 2224 O O . PRO A 1 289 ? -7.937 -1.860 24.800 1.00 94.81 289 PRO A O 1
ATOM 2227 N N . VAL A 1 290 ? -7.671 -2.065 22.571 1.00 94.50 290 VAL A N 1
ATOM 2228 C CA . VAL A 1 290 ? -6.646 -1.032 22.421 1.00 94.50 290 VAL A CA 1
ATOM 2229 C C . VAL A 1 290 ? -7.042 -0.125 21.267 1.00 94.50 290 VAL A C 1
ATOM 2231 O O . VAL A 1 290 ? -7.306 -0.599 20.166 1.00 94.50 290 VAL A O 1
ATOM 2234 N N . LEU A 1 291 ? -7.037 1.179 21.519 1.00 95.50 291 LEU A N 1
ATOM 2235 C CA . LEU A 1 291 ? -7.073 2.226 20.510 1.00 95.50 291 LEU A CA 1
ATOM 2236 C C . LEU A 1 291 ? -5.687 2.857 20.432 1.00 95.50 291 LEU A C 1
ATOM 2238 O O . LEU A 1 291 ? -5.151 3.322 21.437 1.00 95.50 291 LEU A O 1
ATOM 2242 N N . SER A 1 292 ? -5.122 2.882 19.231 1.00 94.75 292 SER A N 1
ATOM 2243 C CA . SER A 1 292 ? -3.893 3.606 18.923 1.00 94.75 292 SER A CA 1
ATOM 2244 C C . SER A 1 292 ? -4.231 4.719 17.946 1.00 94.75 292 SER A C 1
ATOM 2246 O O . SER A 1 292 ? -4.817 4.462 16.896 1.00 94.75 292 SER A O 1
ATOM 2248 N N . LEU A 1 293 ? -3.881 5.951 18.298 1.00 92.88 293 LEU A N 1
ATOM 2249 C CA . LEU A 1 293 ? -4.052 7.109 17.430 1.00 92.88 293 LEU A CA 1
ATOM 2250 C C . LEU A 1 293 ? -2.757 7.914 17.402 1.00 92.88 293 LEU A C 1
ATOM 2252 O O . LEU A 1 293 ? -2.050 8.010 18.409 1.00 92.88 293 LEU A O 1
ATOM 2256 N N . ARG A 1 294 ? -2.431 8.485 16.242 1.00 93.06 294 ARG A N 1
ATOM 2257 C CA . ARG A 1 294 ? -1.273 9.370 16.100 1.00 93.06 294 ARG A CA 1
ATOM 2258 C C . ARG A 1 294 ? -1.732 10.813 16.167 1.00 93.06 294 ARG A C 1
ATOM 2260 O O . ARG A 1 294 ? -2.736 11.166 15.557 1.00 93.06 294 ARG A O 1
ATOM 2267 N N . VAL A 1 295 ? -0.975 11.643 16.865 1.00 90.06 295 VAL A N 1
ATOM 2268 C CA . VAL A 1 295 ? -1.208 13.081 16.980 1.00 90.06 295 VAL A CA 1
ATOM 2269 C C . VAL A 1 295 ? 0.016 13.848 16.523 1.00 90.06 295 VAL A C 1
ATOM 2271 O O . VAL A 1 295 ? 1.146 13.393 16.686 1.00 90.06 295 VAL A O 1
ATOM 2274 N N . ILE A 1 296 ? -0.210 15.020 15.952 1.00 88.69 296 ILE A N 1
ATOM 2275 C CA . ILE A 1 296 ? 0.839 15.946 15.549 1.00 88.69 296 ILE A CA 1
ATOM 2276 C C . ILE A 1 296 ? 0.407 17.366 15.892 1.00 88.69 296 ILE A C 1
ATOM 2278 O O . ILE A 1 296 ? -0.734 17.760 15.652 1.00 88.69 296 ILE A O 1
ATOM 2282 N N . THR A 1 297 ? 1.328 18.151 16.437 1.00 83.62 297 THR A N 1
ATOM 2283 C CA . THR A 1 297 ? 1.119 19.590 16.576 1.00 83.62 297 THR A CA 1
ATOM 2284 C C . THR A 1 297 ? 1.441 20.280 15.269 1.00 83.62 297 THR A C 1
ATOM 2286 O O . THR A 1 297 ? 2.551 20.143 14.758 1.00 83.62 297 THR A O 1
ATOM 2289 N N . ALA A 1 298 ? 0.488 21.043 14.749 1.00 69.06 298 ALA A N 1
ATOM 2290 C CA . ALA A 1 298 ? 0.789 22.031 13.728 1.00 69.06 298 ALA A CA 1
ATOM 2291 C C . ALA A 1 298 ? 1.059 23.375 14.409 1.00 69.06 298 ALA A C 1
ATOM 2293 O O . ALA A 1 298 ? 0.346 23.771 15.336 1.00 69.06 298 ALA A O 1
ATOM 2294 N N . HIS A 1 299 ? 2.082 24.083 13.938 1.00 59.66 299 HIS A N 1
ATOM 2295 C CA . HIS A 1 299 ? 2.106 25.530 14.102 1.00 59.66 299 HIS A CA 1
ATOM 2296 C C . HIS A 1 299 ? 0.975 26.099 13.232 1.00 59.66 299 HIS A C 1
ATOM 2298 O O . HIS A 1 299 ? 0.655 25.510 12.196 1.00 59.66 299 HIS A O 1
ATOM 2304 N N . GLY A 1 300 ? 0.310 27.159 13.700 1.00 51.44 300 GLY A N 1
ATOM 2305 C CA . GLY A 1 300 ? -0.732 27.830 12.920 1.00 51.44 300 GLY A CA 1
ATOM 2306 C C . GLY A 1 300 ? -0.227 28.249 11.529 1.00 51.44 300 GLY A C 1
ATOM 2307 O O . GLY A 1 300 ? 0.982 28.187 11.292 1.00 51.44 300 GLY A O 1
ATOM 2308 N N . PRO A 1 301 ? -1.140 28.610 10.611 1.00 41.72 301 PRO A N 1
ATOM 2309 C CA . PRO A 1 301 ? -0.755 29.127 9.299 1.00 41.72 301 PRO A CA 1
ATOM 2310 C C . PRO A 1 301 ? 0.223 30.303 9.401 1.00 41.72 301 PRO A C 1
ATOM 2312 O O . PRO A 1 301 ? 0.118 31.078 10.382 1.00 41.72 301 PRO A O 1
#